Protein AF-0000000071927698 (afdb_homodimer)

Organism: Aeromonas hydrophila subsp. hydrophila (strain ATCC 7966 / DSM 30187 / BCRC 13018 / CCUG 14551 / JCM 1027 / KCTC 2358 / NCIMB 9240 / NCTC 8049) (NCBI:txid380703)

Structure (mmCIF, N/CA/C/O backbone):
data_AF-0000000071927698-model_v1
#
loop_
_entity.id
_entity.type
_entity.pdbx_description
1 polymer 'Lysozyme inhibitor LprI-like N-terminal domain-containing protein'
#
loop_
_atom_site.group_PDB
_atom_site.id
_atom_site.type_symbol
_atom_site.label_atom_id
_atom_site.label_alt_id
_atom_site.label_comp_id
_atom_site.label_asym_id
_atom_site.label_entity_id
_atom_site.label_seq_id
_atom_site.pdbx_PDB_ins_code
_atom_site.Cartn_x
_atom_site.Cartn_y
_atom_site.Cartn_z
_atom_site.occupancy
_atom_site.B_iso_or_equiv
_atom_site.auth_seq_id
_atom_site.auth_comp_id
_atom_site.auth_asym_id
_atom_site.auth_atom_id
_atom_site.pdbx_PDB_model_num
ATOM 1 N N . MET A 1 1 ? 64.812 14.055 -31.438 1 34.97 1 MET A N 1
ATOM 2 C CA . MET A 1 1 ? 63.406 14.461 -31.25 1 34.97 1 MET A CA 1
ATOM 3 C C . MET A 1 1 ? 62.5 13.25 -31.172 1 34.97 1 MET A C 1
ATOM 5 O O . MET A 1 1 ? 62.125 12.664 -32.188 1 34.97 1 MET A O 1
ATOM 9 N N . LYS A 1 2 ? 62.812 12.336 -30.203 1 43.25 2 LYS A N 1
ATOM 10 C CA . LYS A 1 2 ? 62.062 11.133 -29.938 1 43.25 2 LYS A CA 1
ATOM 11 C C . LYS A 1 2 ? 60.594 11.461 -29.672 1 43.25 2 LYS A C 1
ATOM 13 O O . LYS A 1 2 ? 60.281 12.297 -28.828 1 43.25 2 LYS A O 1
ATOM 18 N N . ARG A 1 3 ? 59.656 11.344 -30.688 1 43.22 3 ARG A N 1
ATOM 19 C CA . ARG A 1 3 ? 58.219 11.531 -30.641 1 43.22 3 ARG A CA 1
ATOM 20 C C . ARG A 1 3 ? 57.562 10.633 -29.594 1 43.22 3 ARG A C 1
ATOM 22 O O . ARG A 1 3 ? 57.75 9.414 -29.625 1 43.22 3 ARG A O 1
ATOM 29 N N . LEU A 1 4 ? 57.469 11.062 -28.344 1 49.44 4 LEU A N 1
ATOM 30 C CA . LEU A 1 4 ? 56.656 10.453 -27.297 1 49.44 4 LEU A CA 1
ATOM 31 C C . LEU A 1 4 ? 55.219 10.266 -27.75 1 49.44 4 LEU A C 1
ATOM 33 O O . LEU A 1 4 ? 54.531 11.25 -28.047 1 49.44 4 LEU A O 1
ATOM 37 N N . SER A 1 5 ? 54.875 9.195 -28.438 1 52.75 5 SER A N 1
ATOM 38 C CA . SER A 1 5 ? 53.5 8.859 -28.797 1 52.75 5 SER A CA 1
ATOM 39 C C . SER A 1 5 ? 52.625 8.656 -27.562 1 52.75 5 SER A C 1
ATOM 41 O O . SER A 1 5 ? 52.938 7.809 -26.719 1 52.75 5 SER A O 1
ATOM 43 N N . PHE A 1 6 ? 52 9.648 -27.094 1 51.03 6 PHE A N 1
ATOM 44 C CA . PHE A 1 6 ? 50.969 9.578 -26.047 1 51.03 6 PHE A CA 1
ATOM 45 C C . PHE A 1 6 ? 49.812 8.68 -26.484 1 51.03 6 PHE A C 1
ATOM 47 O O . PHE A 1 6 ? 49.094 9.016 -27.422 1 51.03 6 PHE A O 1
ATOM 54 N N . ALA A 1 7 ? 49.875 7.371 -26.25 1 51.84 7 ALA A N 1
ATOM 55 C CA . ALA A 1 7 ? 48.719 6.488 -26.422 1 51.84 7 ALA A CA 1
ATOM 56 C C . ALA A 1 7 ? 47.562 6.883 -25.484 1 51.84 7 ALA A C 1
ATOM 58 O O . ALA A 1 7 ? 47.719 6.824 -24.266 1 51.84 7 ALA A O 1
ATOM 59 N N . LEU A 1 8 ? 46.625 7.699 -26 1 51.34 8 LEU A N 1
ATOM 60 C CA . LEU A 1 8 ? 45.344 7.996 -25.312 1 51.34 8 LEU A CA 1
ATOM 61 C C . LEU A 1 8 ? 44.562 6.715 -25.031 1 51.34 8 LEU A C 1
ATOM 63 O O . LEU A 1 8 ? 44.094 6.059 -25.969 1 51.34 8 LEU A O 1
ATOM 67 N N . PHE A 1 9 ? 44.844 6.082 -23.906 1 54.47 9 PHE A N 1
ATOM 68 C CA . PHE A 1 9 ? 44.031 4.977 -23.438 1 54.47 9 PHE A CA 1
ATOM 69 C C . PHE A 1 9 ? 42.594 5.434 -23.219 1 54.47 9 PHE A C 1
ATOM 71 O O . PHE A 1 9 ? 42.312 6.23 -22.312 1 54.47 9 PHE A O 1
ATOM 78 N N . PHE A 1 10 ? 41.625 5.285 -24.219 1 52.19 10 PHE A N 1
ATOM 79 C CA . PHE A 1 10 ? 40.188 5.473 -24.125 1 52.19 10 PHE A CA 1
ATOM 80 C C . PHE A 1 10 ? 39.562 4.449 -23.172 1 52.19 10 PHE A C 1
ATOM 82 O O . PHE A 1 10 ? 39.438 3.271 -23.516 1 52.19 10 PHE A O 1
ATOM 89 N N . ILE A 1 11 ? 39.469 4.688 -21.859 1 53.66 11 ILE A N 1
ATOM 90 C CA . ILE A 1 11 ? 38.688 3.916 -20.906 1 53.66 11 ILE A CA 1
ATOM 91 C C . ILE A 1 11 ? 37.188 4 -21.266 1 53.66 11 ILE A C 1
ATOM 93 O O . ILE A 1 11 ? 36.594 5.07 -21.156 1 53.66 11 ILE A O 1
ATOM 97 N N . SER A 1 12 ? 36.625 3.111 -22.047 1 52.66 12 SER A N 1
ATOM 98 C CA . SER A 1 12 ? 35.188 2.984 -22.266 1 52.66 12 SER A CA 1
ATOM 99 C C . SER A 1 12 ? 34.438 2.635 -20.969 1 52.66 12 SER A C 1
ATOM 101 O O . SER A 1 12 ? 34.625 1.546 -20.422 1 52.66 12 SER A O 1
ATOM 103 N N . LEU A 1 13 ? 34 3.572 -20.125 1 49.97 13 LEU A N 1
ATOM 104 C CA . LEU A 1 13 ? 33.031 3.316 -19.078 1 49.97 13 LEU A CA 1
ATOM 105 C C . LEU A 1 13 ? 31.75 2.738 -19.672 1 49.97 13 LEU A C 1
ATOM 107 O O . LEU A 1 13 ? 31 3.441 -20.344 1 49.97 13 LEU A O 1
ATOM 111 N N . SER A 1 14 ? 31.641 1.445 -19.938 1 49.44 14 SER A N 1
ATOM 112 C CA . SER A 1 14 ? 30.328 0.841 -20.188 1 49.44 14 SER A CA 1
ATOM 113 C C . SER A 1 14 ? 29.312 1.26 -19.141 1 49.44 14 SER A C 1
ATOM 115 O O . SER A 1 14 ? 29.422 0.88 -17.969 1 49.44 14 SER A O 1
ATOM 117 N N . VAL A 1 15 ? 28.656 2.334 -19.312 1 45.47 15 VAL A N 1
ATOM 118 C CA . VAL A 1 15 ? 27.453 2.604 -18.531 1 45.47 15 VAL A CA 1
ATOM 119 C C . VAL A 1 15 ? 26.5 1.418 -18.625 1 45.47 15 VAL A C 1
ATOM 121 O O . VAL A 1 15 ? 26.016 1.103 -19.719 1 45.47 15 VAL A O 1
ATOM 124 N N . PHE A 1 16 ? 26.75 0.376 -17.828 1 43.5 16 PHE A N 1
ATOM 125 C CA . PHE A 1 16 ? 25.578 -0.482 -17.656 1 43.5 16 PHE A CA 1
ATOM 126 C C . PHE A 1 16 ? 24.312 0.346 -17.609 1 43.5 16 PHE A C 1
ATOM 128 O O . PHE A 1 16 ? 24.141 1.191 -16.719 1 43.5 16 PHE A O 1
ATOM 135 N N . SER A 1 17 ? 23.891 0.658 -18.719 1 40.81 17 SER A N 1
ATOM 136 C CA . SER A 1 17 ? 22.531 1.209 -18.688 1 40.81 17 SER A CA 1
ATOM 137 C C . SER A 1 17 ? 21.625 0.403 -17.766 1 40.81 17 SER A C 1
ATOM 139 O O . SER A 1 17 ? 21.438 -0.799 -17.969 1 40.81 17 SER A O 1
ATOM 141 N N . ASN A 1 18 ? 21.734 0.466 -16.5 1 45.53 18 ASN A N 1
ATOM 142 C CA . ASN A 1 18 ? 20.625 0.03 -15.664 1 45.53 18 ASN A CA 1
ATOM 143 C C . ASN A 1 18 ? 19.281 0.227 -16.359 1 45.53 18 ASN A C 1
ATOM 145 O O . ASN A 1 18 ? 18.641 1.27 -16.219 1 45.53 18 ASN A O 1
ATOM 149 N N . THR A 1 19 ? 19.141 -0.08 -17.547 1 48.53 19 THR A N 1
ATOM 150 C CA . THR A 1 19 ? 17.906 0.088 -18.297 1 48.53 19 THR A CA 1
ATOM 151 C C . THR A 1 19 ? 16.734 -0.578 -17.562 1 48.53 19 THR A C 1
ATOM 153 O O . THR A 1 19 ? 16.828 -1.751 -17.188 1 48.53 19 THR A O 1
ATOM 156 N N . ASP A 1 20 ? 16.141 0.134 -16.641 1 58.09 20 ASP A N 1
ATOM 157 C CA . ASP A 1 20 ? 14.828 -0.101 -16.062 1 58.09 20 ASP A CA 1
ATOM 158 C C . ASP A 1 20 ? 13.906 -0.805 -17.047 1 58.09 20 ASP A C 1
ATOM 160 O O . ASP A 1 20 ? 12.703 -0.526 -17.094 1 58.09 20 ASP A O 1
ATOM 164 N N . ARG A 1 21 ? 14.461 -1.657 -17.828 1 75.31 21 ARG A N 1
ATOM 165 C CA . ARG A 1 21 ? 13.594 -2.318 -18.797 1 75.31 21 ARG A CA 1
ATOM 166 C C . ARG A 1 21 ? 12.703 -3.354 -18.109 1 75.31 21 ARG A C 1
ATOM 168 O O . ARG A 1 21 ? 13.125 -4.016 -17.172 1 75.31 21 ARG A O 1
ATOM 175 N N . ASN A 1 22 ? 11.5 -3.268 -18.5 1 89.25 22 ASN A N 1
ATOM 176 C CA . ASN A 1 22 ? 10.547 -4.273 -18.047 1 89.25 22 ASN A CA 1
ATOM 177 C C . ASN A 1 22 ? 10.992 -5.684 -18.438 1 89.25 22 ASN A C 1
ATOM 179 O O . ASN A 1 22 ? 11.719 -5.859 -19.422 1 89.25 22 ASN A O 1
ATOM 183 N N . CYS A 1 23 ? 10.742 -6.613 -17.578 1 96.19 23 CYS A N 1
ATOM 184 C CA . CYS A 1 23 ? 11.008 -8.008 -17.906 1 96.19 23 CYS A CA 1
ATOM 185 C C . CYS A 1 23 ? 10.234 -8.438 -19.141 1 96.19 23 CYS A C 1
ATOM 187 O O . CYS A 1 23 ? 9.055 -8.109 -19.281 1 96.19 23 CYS A O 1
ATOM 189 N N . ASP A 1 24 ? 10.992 -9.133 -20.016 1 93.44 24 ASP A N 1
ATOM 190 C CA . ASP A 1 24 ? 10.375 -9.648 -21.234 1 93.44 24 ASP A CA 1
ATOM 191 C C . ASP A 1 24 ? 9.539 -10.891 -20.938 1 93.44 24 ASP A C 1
ATOM 193 O O . ASP A 1 24 ? 10.078 -11.984 -20.75 1 93.44 24 ASP A O 1
ATOM 197 N N . ILE A 1 25 ? 8.234 -10.75 -21.078 1 91.38 25 ILE A N 1
ATOM 198 C CA . ILE A 1 25 ? 7.336 -11.828 -20.672 1 91.38 25 ILE A CA 1
ATOM 199 C C . ILE A 1 25 ? 7.395 -12.961 -21.688 1 91.38 25 ILE A C 1
ATOM 201 O O . ILE A 1 25 ? 6.883 -14.055 -21.438 1 91.38 25 ILE A O 1
ATOM 205 N N . SER A 1 26 ? 7.969 -12.703 -22.797 1 94.38 26 SER A N 1
ATOM 206 C CA . SER A 1 26 ? 8.094 -13.734 -23.828 1 94.38 26 SER A CA 1
ATOM 207 C C . SER A 1 26 ? 9.383 -14.523 -23.656 1 94.38 26 SER A C 1
ATOM 209 O O . SER A 1 26 ? 9.602 -15.516 -24.359 1 94.38 26 SER A O 1
ATOM 211 N N . ALA A 1 27 ? 10.203 -14.258 -22.766 1 94.31 27 ALA A N 1
ATOM 212 C CA . ALA A 1 27 ? 11.469 -14.938 -22.516 1 94.31 27 ALA A CA 1
ATOM 213 C C . ALA A 1 27 ? 11.25 -16.281 -21.828 1 94.31 27 ALA A C 1
ATOM 215 O O . ALA A 1 27 ? 10.188 -16.516 -21.25 1 94.31 27 ALA A O 1
ATOM 216 N N . PRO A 1 28 ? 12.305 -17.172 -21.906 1 97 28 PRO A N 1
ATOM 217 C CA . PRO A 1 28 ? 12.211 -18.406 -21.141 1 97 28 PRO A CA 1
ATOM 218 C C . PRO A 1 28 ? 11.992 -18.172 -19.641 1 97 28 PRO A C 1
ATOM 220 O O . PRO A 1 28 ? 12.461 -17.156 -19.094 1 97 28 PRO A O 1
ATOM 223 N N . SER A 1 29 ? 11.305 -19.062 -18.969 1 97.38 29 SER A N 1
ATOM 224 C CA . SER A 1 29 ? 10.914 -18.906 -17.578 1 97.38 29 SER A CA 1
ATOM 225 C C . SER A 1 29 ? 12.125 -18.656 -16.688 1 97.38 29 SER A C 1
ATOM 227 O O . SER A 1 29 ? 12.055 -17.875 -15.734 1 97.38 29 SER A O 1
ATOM 229 N N . THR A 1 30 ? 13.18 -19.312 -16.969 1 97.12 30 THR A N 1
ATOM 230 C CA . THR A 1 30 ? 14.383 -19.125 -16.172 1 97.12 30 THR A CA 1
ATOM 231 C C . THR A 1 30 ? 14.891 -17.703 -16.281 1 97.12 30 THR A C 1
ATOM 233 O O . THR A 1 30 ? 15.312 -17.094 -15.297 1 97.12 30 THR A O 1
ATOM 236 N N . ASN A 1 31 ? 14.797 -17.125 -17.469 1 97.44 31 ASN A N 1
ATOM 237 C CA . ASN A 1 31 ? 15.195 -15.734 -17.672 1 97.44 31 ASN A CA 1
ATOM 238 C C . ASN A 1 31 ? 14.234 -14.766 -17 1 97.44 31 ASN A C 1
ATOM 240 O O . ASN A 1 31 ? 14.664 -13.773 -16.391 1 97.44 31 ASN A O 1
ATOM 244 N N . LEU A 1 32 ? 13.031 -15.094 -17.141 1 97.69 32 LEU A N 1
ATOM 245 C CA . LEU A 1 32 ? 12.008 -14.258 -16.516 1 97.69 32 LEU A CA 1
ATOM 246 C C . LEU A 1 32 ? 12.172 -14.25 -15 1 97.69 32 LEU A C 1
ATOM 248 O O . LEU A 1 32 ? 12.094 -13.188 -14.367 1 97.69 32 LEU A O 1
ATOM 252 N N . ALA A 1 33 ? 12.438 -15.391 -14.391 1 98 33 ALA A N 1
ATOM 253 C CA . ALA A 1 33 ? 12.664 -15.492 -12.953 1 98 33 ALA A CA 1
ATOM 254 C C . ALA A 1 33 ? 13.867 -14.656 -12.523 1 98 33 ALA A C 1
ATOM 256 O O . ALA A 1 33 ? 13.805 -13.922 -11.539 1 98 33 ALA A O 1
ATOM 257 N N . ALA A 1 34 ? 14.914 -14.773 -13.273 1 97.94 34 ALA A N 1
ATOM 258 C CA . ALA A 1 34 ? 16.109 -14.008 -12.961 1 97.94 34 ALA A CA 1
ATOM 259 C C . ALA A 1 34 ? 15.852 -12.508 -13.055 1 97.94 34 ALA A C 1
ATOM 261 O O . ALA A 1 34 ? 16.359 -11.734 -12.242 1 97.94 34 ALA A O 1
ATOM 262 N N . CYS A 1 35 ? 15.133 -12.156 -14.023 1 98.44 35 CYS A N 1
ATOM 263 C CA . CYS A 1 35 ? 14.781 -10.75 -14.211 1 98.44 35 CYS A CA 1
ATOM 264 C C . CYS A 1 35 ? 14.008 -10.219 -13.008 1 98.44 35 CYS A C 1
ATOM 266 O O . CYS A 1 35 ? 14.383 -9.203 -12.422 1 98.44 35 CYS A O 1
ATOM 268 N N . TYR A 1 36 ? 12.969 -10.906 -12.594 1 98.12 36 TYR A N 1
ATOM 269 C CA . TYR A 1 36 ? 12.148 -10.422 -11.5 1 98.12 36 TYR A CA 1
ATOM 270 C C . TYR A 1 36 ? 12.906 -10.492 -10.172 1 98.12 36 TYR A C 1
ATOM 272 O O . TYR A 1 36 ? 12.695 -9.656 -9.289 1 98.12 36 TYR A O 1
ATOM 280 N N . GLU A 1 37 ? 13.758 -11.469 -10.023 1 98.12 37 GLU A N 1
ATOM 281 C CA . GLU A 1 37 ? 14.641 -11.477 -8.859 1 98.12 37 GLU A CA 1
ATOM 282 C C . GLU A 1 37 ? 15.492 -10.211 -8.805 1 98.12 37 GLU A C 1
ATOM 284 O O . GLU A 1 37 ? 15.578 -9.562 -7.762 1 98.12 37 GLU A O 1
ATOM 289 N N . SER A 1 38 ? 16.062 -9.875 -9.922 1 98.25 38 SER A N 1
ATOM 290 C CA . SER A 1 38 ? 16.906 -8.688 -10 1 98.25 38 SER A CA 1
ATOM 291 C C . SER A 1 38 ? 16.094 -7.418 -9.75 1 98.25 38 SER A C 1
ATOM 293 O O . SER A 1 38 ? 16.516 -6.547 -8.992 1 98.25 38 SER A O 1
ATOM 295 N N . LYS A 1 39 ? 14.953 -7.34 -10.359 1 98.5 39 LYS A N 1
ATOM 296 C CA . LYS A 1 39 ? 14.109 -6.156 -10.219 1 98.5 39 LYS A CA 1
ATOM 297 C C . LYS A 1 39 ? 13.609 -6.012 -8.781 1 98.5 39 LYS A C 1
ATOM 299 O O . LYS A 1 39 ? 13.484 -4.895 -8.273 1 98.5 39 LYS A O 1
ATOM 304 N N . SER A 1 40 ? 13.305 -7.125 -8.18 1 98.38 40 SER A N 1
ATOM 305 C CA . SER A 1 40 ? 12.883 -7.074 -6.781 1 98.38 40 SER A CA 1
ATOM 306 C C . SER A 1 40 ? 14.008 -6.559 -5.887 1 98.38 40 SER A C 1
ATOM 308 O O . SER A 1 40 ? 13.773 -5.73 -5.004 1 98.38 40 SER A O 1
ATOM 310 N N . LYS A 1 41 ? 15.195 -6.992 -6.129 1 98.56 41 LYS A N 1
ATOM 311 C CA . LYS A 1 41 ? 16.344 -6.523 -5.375 1 98.56 41 LYS A CA 1
ATOM 312 C C . LYS A 1 41 ? 16.594 -5.035 -5.617 1 98.56 41 LYS A C 1
ATOM 314 O O . LYS A 1 41 ? 16.938 -4.297 -4.688 1 98.56 41 LYS A O 1
ATOM 319 N N . GLN A 1 42 ? 16.484 -4.621 -6.828 1 98.5 42 GLN A N 1
ATOM 320 C CA . GLN A 1 42 ? 16.625 -3.209 -7.16 1 98.5 42 GLN A CA 1
ATOM 321 C C . GLN A 1 42 ? 15.578 -2.363 -6.445 1 98.5 42 GLN A C 1
ATOM 323 O O . GLN A 1 42 ? 15.891 -1.279 -5.941 1 98.5 42 GLN A O 1
ATOM 328 N N . ALA A 1 43 ? 14.367 -2.838 -6.438 1 98.62 43 ALA A N 1
ATOM 329 C CA . ALA A 1 43 ? 13.305 -2.129 -5.734 1 98.62 43 ALA A CA 1
ATOM 330 C C . ALA A 1 43 ? 13.609 -2.004 -4.246 1 98.62 43 ALA A C 1
ATOM 332 O O . ALA A 1 43 ? 13.383 -0.951 -3.645 1 98.62 43 ALA A O 1
ATOM 333 N N . ASP A 1 44 ? 14.133 -3.047 -3.668 1 98.69 44 ASP A N 1
ATOM 334 C CA . ASP A 1 44 ? 14.516 -3.01 -2.258 1 98.69 44 ASP A CA 1
ATOM 335 C C . ASP A 1 44 ? 15.602 -1.969 -2.012 1 98.69 44 ASP A C 1
ATOM 337 O O . ASP A 1 44 ? 15.57 -1.25 -1.012 1 98.69 44 ASP A O 1
ATOM 341 N N . ALA A 1 45 ? 16.547 -1.942 -2.906 1 98.81 45 ALA A N 1
ATOM 342 C CA . ALA A 1 45 ? 17.625 -0.952 -2.785 1 98.81 45 ALA A CA 1
ATOM 343 C C . ALA A 1 45 ? 17.062 0.466 -2.869 1 98.81 45 ALA A C 1
ATOM 345 O O . ALA A 1 45 ? 17.453 1.342 -2.096 1 98.81 45 ALA A O 1
ATOM 346 N N . GLU A 1 46 ? 16.188 0.662 -3.836 1 98.81 46 GLU A N 1
ATOM 347 C CA . GLU A 1 46 ? 15.562 1.97 -3.986 1 98.81 46 GLU A CA 1
ATOM 348 C C . GLU A 1 46 ? 14.742 2.334 -2.75 1 98.81 46 GLU A C 1
ATOM 350 O O . GLU A 1 46 ? 14.742 3.49 -2.32 1 98.81 46 GLU A O 1
ATOM 355 N N . LEU A 1 47 ? 14.039 1.434 -2.188 1 98.94 47 LEU A N 1
ATOM 356 C CA . LEU A 1 47 ? 13.266 1.645 -0.968 1 98.94 47 LEU A CA 1
ATOM 357 C C . LEU A 1 47 ? 14.164 2.135 0.165 1 98.94 47 LEU A C 1
ATOM 359 O O . LEU A 1 47 ? 13.844 3.117 0.836 1 98.94 47 LEU A O 1
ATOM 363 N N . ASN A 1 48 ? 15.25 1.441 0.352 1 98.75 48 ASN A N 1
ATOM 364 C CA . ASN A 1 48 ? 16.188 1.81 1.414 1 98.75 48 ASN A CA 1
ATOM 365 C C . ASN A 1 48 ? 16.766 3.205 1.194 1 98.75 48 ASN A C 1
ATOM 367 O O . ASN A 1 48 ? 16.859 3.994 2.135 1 98.75 48 ASN A O 1
ATOM 371 N N . LYS A 1 49 ? 17.109 3.455 -0.029 1 98.88 49 LYS A N 1
ATOM 372 C CA . LYS A 1 49 ? 17.625 4.777 -0.365 1 98.88 49 LYS A CA 1
ATOM 373 C C . LYS A 1 49 ? 16.594 5.859 -0.084 1 98.88 49 LYS A C 1
ATOM 375 O O . LYS A 1 49 ? 16.906 6.887 0.523 1 98.88 49 LYS A O 1
ATOM 380 N N . THR A 1 50 ? 15.406 5.648 -0.556 1 98.94 50 THR A N 1
ATOM 381 C CA . THR A 1 50 ? 14.344 6.633 -0.398 1 98.94 50 THR A CA 1
ATOM 382 C C . THR A 1 50 ? 13.992 6.82 1.076 1 98.94 50 THR A C 1
ATOM 384 O O . THR A 1 50 ? 13.703 7.934 1.516 1 98.94 50 THR A O 1
ATOM 387 N N . TYR A 1 51 ? 13.953 5.742 1.817 1 98.81 51 TYR A N 1
ATOM 388 C CA . TYR A 1 51 ? 13.703 5.797 3.254 1 98.81 51 TYR A CA 1
ATOM 389 C C . TYR A 1 51 ? 14.734 6.676 3.953 1 98.81 51 TYR A C 1
ATOM 391 O O . TYR A 1 51 ? 14.383 7.52 4.781 1 98.81 51 TYR A O 1
ATOM 399 N N . ASN A 1 52 ? 15.977 6.5 3.629 1 98.75 52 ASN A N 1
ATOM 400 C CA . ASN A 1 52 ? 17.047 7.332 4.184 1 98.75 52 ASN A CA 1
ATOM 401 C C . ASN A 1 52 ? 16.891 8.789 3.762 1 98.75 52 ASN A C 1
ATOM 403 O O . ASN A 1 52 ? 17.141 9.703 4.555 1 98.75 52 ASN A O 1
ATOM 407 N N . ASN A 1 53 ? 16.578 8.977 2.492 1 98.81 53 ASN A N 1
ATOM 408 C CA . ASN A 1 53 ? 16.312 10.336 2.023 1 98.81 53 ASN A CA 1
ATOM 409 C C . ASN A 1 53 ? 15.188 10.992 2.812 1 98.81 53 ASN A C 1
ATOM 411 O O . ASN A 1 53 ? 15.258 12.188 3.125 1 98.81 53 ASN A O 1
ATOM 415 N N . LEU A 1 54 ? 14.148 10.266 3.111 1 98.81 54 LEU A N 1
ATOM 416 C CA . LEU A 1 54 ? 13.047 10.781 3.916 1 98.81 54 LEU A CA 1
ATOM 417 C C . LEU A 1 54 ? 13.531 11.188 5.305 1 98.81 54 LEU A C 1
ATOM 419 O O . LEU A 1 54 ? 13.188 12.266 5.797 1 98.81 54 LEU A O 1
ATOM 423 N N . LYS A 1 55 ? 14.289 10.32 5.91 1 98.62 55 LYS A N 1
ATOM 424 C CA . LYS A 1 55 ? 14.844 10.633 7.223 1 98.62 55 LYS A CA 1
ATOM 425 C C . LYS A 1 55 ? 15.664 11.914 7.184 1 98.62 55 LYS A C 1
ATOM 427 O O . LYS A 1 55 ? 15.5 12.789 8.039 1 98.62 55 LYS A O 1
ATOM 432 N N . SER A 1 56 ? 16.547 12.023 6.168 1 98.5 56 SER A N 1
ATOM 433 C CA . SER A 1 56 ? 17.375 13.211 6.016 1 98.5 56 SER A CA 1
ATOM 434 C C . SER A 1 56 ? 16.531 14.461 5.797 1 98.5 56 SER A C 1
ATOM 436 O O . SER A 1 56 ? 16.797 15.508 6.383 1 98.5 56 SER A O 1
ATOM 438 N N . THR A 1 57 ? 15.562 14.328 4.918 1 98.44 57 THR A N 1
ATOM 439 C CA . THR A 1 57 ? 14.648 15.43 4.652 1 98.44 57 THR A CA 1
ATOM 440 C C . THR A 1 57 ? 13.945 15.875 5.934 1 98.44 57 THR A C 1
ATOM 442 O O . THR A 1 57 ? 13.828 17.062 6.203 1 98.44 57 THR A O 1
ATOM 445 N N . LEU A 1 58 ? 13.469 14.93 6.734 1 98.31 58 LEU A N 1
ATOM 446 C CA . LEU A 1 58 ? 12.789 15.211 7.996 1 98.31 58 LEU A CA 1
ATOM 447 C C . LEU A 1 58 ? 13.711 15.953 8.953 1 98.31 58 LEU A C 1
ATOM 449 O O . LEU A 1 58 ? 13.336 16.984 9.523 1 98.31 58 LEU A O 1
ATOM 453 N N . LEU A 1 59 ? 14.922 15.484 9.102 1 97.5 59 LEU A N 1
ATOM 454 C CA . LEU A 1 59 ? 15.875 16.062 10.047 1 97.5 59 LEU A CA 1
ATOM 455 C C . LEU A 1 59 ? 16.266 17.469 9.633 1 97.5 59 LEU A C 1
ATOM 457 O O . LEU A 1 59 ? 16.516 18.328 10.492 1 97.5 59 LEU A O 1
ATOM 461 N N . SER A 1 60 ? 16.25 17.734 8.344 1 96.69 60 SER A N 1
ATOM 462 C CA . SER A 1 60 ? 16.656 19.047 7.832 1 96.69 60 SER A CA 1
ATOM 463 C C . SER A 1 60 ? 15.484 20.016 7.809 1 96.69 60 SER A C 1
ATOM 465 O O . SER A 1 60 ? 15.656 21.203 7.512 1 96.69 60 SER A O 1
ATOM 467 N N . SER A 1 61 ? 14.297 19.5 8.039 1 95.62 61 SER A N 1
ATOM 468 C CA . SER A 1 61 ? 13.117 20.359 8.008 1 95.62 61 SER A CA 1
ATOM 469 C C . SER A 1 61 ? 13.125 21.359 9.164 1 95.62 61 SER A C 1
ATOM 471 O O . SER A 1 61 ? 13.859 21.172 10.141 1 95.62 61 SER A O 1
ATOM 473 N N . GLY A 1 62 ? 12.336 22.406 9.109 1 93.69 62 GLY A N 1
ATOM 474 C CA . GLY A 1 62 ? 12.328 23.469 10.094 1 93.69 62 GLY A CA 1
ATOM 475 C C . GLY A 1 62 ? 11.398 23.203 11.258 1 93.69 62 GLY A C 1
ATOM 476 O O . GLY A 1 62 ? 11.18 24.078 12.102 1 93.69 62 GLY A O 1
ATOM 477 N N . TYR A 1 63 ? 10.867 22.016 11.375 1 94.31 63 TYR A N 1
ATOM 478 C CA . TYR A 1 63 ? 9.922 21.719 12.438 1 94.31 63 TYR A CA 1
ATOM 479 C C . TYR A 1 63 ? 10.648 21.375 13.734 1 94.31 63 TYR A C 1
ATOM 481 O O . TYR A 1 63 ? 11.852 21.109 13.727 1 94.31 63 TYR A O 1
ATOM 489 N N . ASP A 1 64 ? 9.914 21.406 14.852 1 95.88 64 ASP A N 1
ATOM 490 C CA . ASP A 1 64 ? 10.508 21.172 16.156 1 95.88 64 ASP A CA 1
ATOM 491 C C . ASP A 1 64 ? 10.828 19.703 16.375 1 95.88 64 ASP A C 1
ATOM 493 O O . ASP A 1 64 ? 10.242 18.828 15.719 1 95.88 64 ASP A O 1
ATOM 497 N N . LYS A 1 65 ? 11.688 19.391 17.219 1 97.56 65 LYS A N 1
ATOM 498 C CA . LYS A 1 65 ? 12.211 18.047 17.484 1 97.56 65 LYS A CA 1
ATOM 499 C C . LYS A 1 65 ? 11.094 17.094 17.891 1 97.56 65 LYS A C 1
ATOM 501 O O . LYS A 1 65 ? 11.07 15.945 17.453 1 97.56 65 LYS A O 1
ATOM 506 N N . GLN A 1 66 ? 10.18 17.562 18.641 1 97.75 66 GLN A N 1
ATOM 507 C CA . GLN A 1 66 ? 9.102 16.719 1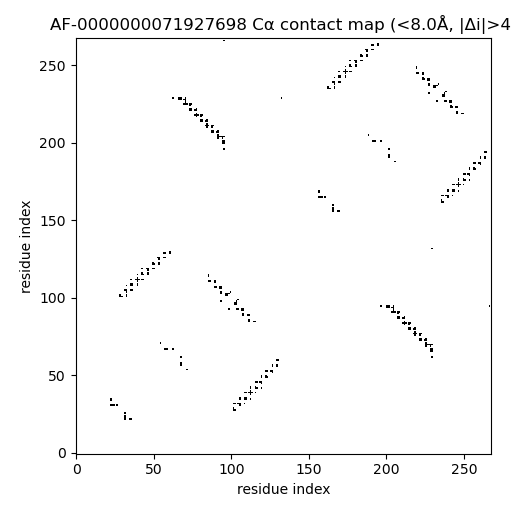9.141 1 97.75 66 GLN A CA 1
ATOM 508 C C . GLN A 1 66 ? 8.219 16.219 18 1 97.75 66 GLN A C 1
ATOM 510 O O . GLN A 1 66 ? 7.891 15.039 17.922 1 97.75 66 GLN A O 1
ATOM 515 N N . SER A 1 67 ? 7.812 17.172 17.109 1 97.62 67 SER A N 1
ATOM 516 C CA . SER A 1 67 ? 7 16.812 15.953 1 97.62 67 SER A CA 1
ATOM 517 C C . SER A 1 67 ? 7.734 15.836 15.047 1 97.62 67 SER A C 1
ATOM 519 O O . SER A 1 67 ? 7.152 14.852 14.578 1 97.62 67 SER A O 1
ATOM 521 N N . LYS A 1 68 ? 9 16.109 14.805 1 98.31 68 LYS A N 1
ATOM 522 C CA . LYS A 1 68 ? 9.805 15.227 13.961 1 98.31 68 LYS A CA 1
ATOM 523 C C . LYS A 1 68 ? 9.906 13.828 14.555 1 98.31 68 LYS A C 1
ATOM 525 O O . LYS A 1 68 ? 9.758 12.836 13.844 1 98.31 68 LYS A O 1
ATOM 530 N N . GLU A 1 69 ? 10.172 13.734 15.859 1 98.44 69 GLU A N 1
ATOM 531 C CA . GLU A 1 69 ? 10.305 12.445 16.531 1 98.44 69 GLU A CA 1
ATOM 532 C C . GLU A 1 69 ? 8.984 11.672 16.516 1 98.44 69 GLU A C 1
ATOM 534 O O . GLU A 1 69 ? 8.977 10.461 16.328 1 98.44 69 GLU A O 1
ATOM 539 N N . LYS A 1 70 ? 7.906 12.391 16.703 1 98.12 70 LYS A N 1
ATOM 540 C CA . LYS A 1 70 ? 6.59 11.766 16.656 1 98.12 70 LYS A CA 1
ATOM 541 C C . LYS A 1 70 ? 6.293 11.195 15.273 1 98.12 70 LYS A C 1
ATOM 543 O O . LYS A 1 70 ? 5.875 10.047 15.148 1 98.12 70 LYS A O 1
ATOM 548 N N . TYR A 1 71 ? 6.484 12.016 14.289 1 98.62 71 TYR A N 1
ATOM 549 C CA . TYR A 1 71 ? 6.289 11.562 12.922 1 98.62 71 TYR A CA 1
ATOM 550 C C . TYR A 1 71 ? 7.16 10.344 12.617 1 98.62 71 TYR A C 1
ATOM 552 O O . TYR A 1 71 ? 6.668 9.328 12.125 1 98.62 71 TYR A O 1
ATOM 560 N N . TRP A 1 72 ? 8.422 10.453 12.977 1 98.69 72 TRP A N 1
ATOM 561 C CA . TRP A 1 72 ? 9.383 9.414 12.609 1 98.69 72 TRP A CA 1
ATOM 562 C C . TRP A 1 72 ? 9.07 8.109 13.328 1 98.69 72 TRP A C 1
ATOM 564 O O . TRP A 1 72 ? 9.133 7.031 12.734 1 98.69 72 TRP A O 1
ATOM 574 N N . SER A 1 73 ? 8.766 8.141 14.578 1 98.69 73 SER A N 1
ATOM 575 C CA . SER A 1 73 ? 8.461 6.934 15.344 1 98.69 73 SER A CA 1
ATOM 576 C C . SER A 1 73 ? 7.281 6.184 14.734 1 98.69 73 SER A C 1
ATOM 578 O O . SER A 1 73 ? 7.301 4.953 14.648 1 98.69 73 SER A O 1
ATOM 580 N N . GLN A 1 74 ? 6.297 6.934 14.312 1 98.56 74 GLN A N 1
ATOM 581 C CA . GLN A 1 74 ? 5.125 6.316 13.695 1 98.56 74 GLN A CA 1
ATOM 582 C C . GLN A 1 74 ? 5.465 5.758 12.32 1 98.56 74 GLN A C 1
ATOM 584 O O . GLN A 1 74 ? 4.953 4.707 11.922 1 98.56 74 GLN A O 1
ATOM 589 N N . LEU A 1 75 ? 6.305 6.477 11.578 1 98.62 75 LEU A N 1
ATOM 590 C CA . LEU A 1 75 ? 6.695 5.988 10.258 1 98.62 75 LEU A CA 1
ATOM 591 C C . LEU A 1 75 ? 7.523 4.715 10.367 1 98.62 75 LEU A C 1
ATOM 593 O O . LEU A 1 75 ? 7.402 3.814 9.539 1 98.62 75 LEU A O 1
ATOM 597 N N . VAL A 1 76 ? 8.398 4.645 11.383 1 98.75 76 VAL A N 1
ATOM 598 C CA . VAL A 1 76 ? 9.172 3.428 11.625 1 98.75 76 VAL A CA 1
ATOM 599 C C . VAL A 1 76 ? 8.227 2.262 11.898 1 98.75 76 VAL A C 1
ATOM 601 O O . VAL A 1 76 ? 8.406 1.17 11.352 1 98.75 76 VAL A O 1
ATOM 604 N N . GLN A 1 77 ? 7.207 2.43 12.703 1 98.62 77 GLN A N 1
ATOM 605 C CA . GLN A 1 77 ? 6.215 1.396 12.977 1 98.62 77 GLN A CA 1
ATOM 606 C C . GLN A 1 77 ? 5.477 0.992 11.711 1 98.62 77 GLN A C 1
ATOM 608 O O . GLN A 1 77 ? 5.289 -0.198 11.445 1 98.62 77 GLN A O 1
ATOM 613 N N . SER A 1 78 ? 5.078 2.027 10.945 1 98.69 78 SER A N 1
ATOM 614 C CA . SER A 1 78 ? 4.398 1.752 9.68 1 98.69 78 SER A CA 1
ATOM 615 C C . SER A 1 78 ? 5.27 0.908 8.758 1 98.69 78 SER A C 1
ATOM 617 O O . SER A 1 78 ? 4.777 -0.013 8.102 1 98.69 78 SER A O 1
ATOM 619 N N . GLN A 1 79 ? 6.559 1.202 8.734 1 98.69 79 GLN A N 1
ATOM 620 C CA . GLN A 1 79 ? 7.48 0.469 7.875 1 98.69 79 GLN A CA 1
ATOM 621 C C . GLN A 1 79 ? 7.605 -0.986 8.32 1 98.69 79 GLN A C 1
ATOM 623 O O . GLN A 1 79 ? 7.668 -1.892 7.48 1 98.69 79 GLN A O 1
ATOM 628 N N . ARG A 1 80 ? 7.648 -1.194 9.586 1 98.69 80 ARG A N 1
ATOM 629 C CA . ARG A 1 80 ? 7.734 -2.549 10.125 1 98.69 80 ARG A CA 1
ATOM 630 C C . ARG A 1 80 ? 6.488 -3.355 9.773 1 98.69 80 ARG A C 1
ATOM 632 O O . ARG A 1 80 ? 6.586 -4.523 9.391 1 98.69 80 ARG A O 1
ATOM 639 N N . TYR A 1 81 ? 5.344 -2.76 9.93 1 98.81 81 TYR A N 1
ATOM 640 C CA . TYR A 1 81 ? 4.109 -3.422 9.523 1 98.81 81 TYR A CA 1
ATOM 641 C C . TYR A 1 81 ? 4.086 -3.668 8.023 1 98.81 81 TYR A C 1
ATOM 643 O O . TYR A 1 81 ? 3.58 -4.695 7.562 1 98.81 81 TYR A O 1
ATOM 651 N N . TRP A 1 82 ? 4.641 -2.709 7.254 1 98.88 82 TRP A N 1
ATOM 652 C CA . TRP A 1 82 ? 4.645 -2.82 5.801 1 98.88 82 TRP A CA 1
ATOM 653 C C . TRP A 1 82 ? 5.445 -4.035 5.352 1 98.88 82 TRP A C 1
ATOM 655 O O . TRP A 1 82 ? 5.039 -4.754 4.434 1 98.88 82 TRP A O 1
ATOM 665 N N . ILE A 1 83 ? 6.562 -4.258 5.988 1 98.81 83 ILE A N 1
ATOM 666 C CA . ILE A 1 83 ? 7.406 -5.387 5.617 1 98.81 83 ILE A CA 1
ATOM 667 C C . ILE A 1 83 ? 6.637 -6.691 5.809 1 98.81 83 ILE A C 1
ATOM 669 O O . ILE A 1 83 ? 6.629 -7.551 4.922 1 98.81 83 ILE A O 1
ATOM 673 N N . LYS A 1 84 ? 5.992 -6.832 6.949 1 98.75 84 LYS A N 1
ATOM 674 C CA . LYS A 1 84 ? 5.207 -8.031 7.238 1 98.75 84 LYS A CA 1
ATOM 675 C C . LYS A 1 84 ? 4.023 -8.156 6.281 1 98.75 84 LYS A C 1
ATOM 677 O O . LYS A 1 84 ? 3.705 -9.258 5.824 1 98.75 84 LYS A O 1
ATOM 682 N N . LEU A 1 85 ? 3.389 -7.047 5.992 1 98.88 85 LEU A N 1
ATOM 683 C CA . LEU A 1 85 ? 2.271 -6.996 5.055 1 98.88 85 LEU A CA 1
ATOM 684 C C . LEU A 1 85 ? 2.701 -7.461 3.67 1 98.88 85 LEU A C 1
ATOM 686 O O . LEU A 1 85 ? 2.064 -8.336 3.078 1 98.88 85 LEU A O 1
ATOM 690 N N . ARG A 1 86 ? 3.727 -6.832 3.156 1 98.75 86 ARG A N 1
ATOM 691 C CA . ARG A 1 86 ? 4.242 -7.145 1.827 1 98.75 86 ARG A CA 1
ATOM 692 C C . ARG A 1 86 ? 4.516 -8.641 1.685 1 98.75 86 ARG A C 1
ATOM 694 O O . ARG A 1 86 ? 4.062 -9.273 0.727 1 98.75 86 ARG A O 1
ATOM 701 N N . ASP A 1 87 ? 5.266 -9.18 2.703 1 98.62 87 ASP A N 1
ATOM 702 C CA . ASP A 1 87 ? 5.633 -10.586 2.623 1 98.62 87 ASP A CA 1
ATOM 703 C C . ASP A 1 87 ? 4.395 -11.484 2.682 1 98.62 87 ASP A C 1
ATOM 705 O O . ASP A 1 87 ? 4.25 -12.406 1.879 1 98.62 87 ASP A O 1
ATOM 709 N N . ALA A 1 88 ? 3.492 -11.203 3.582 1 98.69 88 ALA A N 1
ATOM 710 C CA . ALA A 1 88 ? 2.293 -12.023 3.732 1 98.69 88 ALA A CA 1
ATOM 711 C C . ALA A 1 88 ? 1.473 -12.031 2.445 1 98.69 88 ALA A C 1
ATOM 713 O O . ALA A 1 88 ? 1.053 -13.094 1.978 1 98.69 88 ALA A O 1
ATOM 714 N N . GLN A 1 89 ? 1.233 -10.891 1.774 1 98.31 89 GLN A N 1
ATOM 715 C CA . GLN A 1 89 ? 0.334 -10.836 0.627 1 98.31 89 GLN A CA 1
ATOM 716 C C . GLN A 1 89 ? 1.011 -11.375 -0.629 1 98.31 89 GLN A C 1
ATOM 718 O O . GLN A 1 89 ? 0.359 -11.992 -1.475 1 98.31 89 GLN A O 1
ATOM 723 N N . CYS A 1 90 ? 2.34 -11.148 -0.779 1 98.69 90 CYS A N 1
ATOM 724 C CA . CYS A 1 90 ? 3 -11.656 -1.978 1 98.69 90 CYS A CA 1
ATOM 725 C C . CYS A 1 90 ? 3.23 -13.156 -1.879 1 98.69 90 CYS A C 1
ATOM 727 O O . CYS A 1 90 ? 3.082 -13.883 -2.867 1 98.69 90 CYS A O 1
ATOM 729 N N . TYR A 1 91 ? 3.57 -13.68 -0.692 1 98.31 91 TYR A N 1
ATOM 730 C CA . TYR A 1 91 ? 3.766 -15.125 -0.557 1 98.31 91 TYR A CA 1
ATOM 731 C C . TYR A 1 91 ? 2.434 -15.859 -0.623 1 98.31 91 TYR A C 1
ATOM 733 O O . TYR A 1 91 ? 2.383 -17.031 -1.016 1 98.31 91 TYR A O 1
ATOM 741 N N . ALA A 1 92 ? 1.34 -15.195 -0.293 1 98.38 92 ALA A N 1
ATOM 742 C CA . ALA A 1 92 ? 0.007 -15.773 -0.445 1 98.38 92 ALA A CA 1
ATOM 743 C C . ALA A 1 92 ? -0.22 -16.266 -1.872 1 98.38 92 ALA A C 1
ATOM 745 O O . ALA A 1 92 ? -0.786 -17.328 -2.084 1 98.38 92 ALA A O 1
ATOM 746 N N . ARG A 1 93 ? 0.231 -15.5 -2.863 1 97.81 93 ARG A N 1
ATOM 747 C CA . ARG A 1 93 ? 0.007 -15.836 -4.266 1 97.81 93 ARG A CA 1
ATOM 748 C C . ARG A 1 93 ? 0.687 -17.156 -4.625 1 97.81 93 ARG A C 1
ATOM 750 O O . ARG A 1 93 ? 0.244 -17.859 -5.535 1 97.81 93 ARG A O 1
ATOM 757 N N . GLY A 1 94 ? 1.727 -17.5 -3.889 1 97.75 94 GLY A N 1
ATOM 758 C CA . GLY A 1 94 ? 2.434 -18.75 -4.129 1 97.75 94 GLY A CA 1
ATOM 759 C C . GLY A 1 94 ? 1.576 -19.969 -3.887 1 97.75 94 GLY A C 1
ATOM 760 O O . GLY A 1 94 ? 1.895 -21.062 -4.367 1 97.75 94 GLY A O 1
ATOM 761 N N . ALA A 1 95 ? 0.476 -19.828 -3.176 1 97.5 95 ALA A N 1
ATOM 762 C CA . ALA A 1 95 ? -0.383 -20.938 -2.768 1 97.5 95 ALA A CA 1
ATOM 763 C C . ALA A 1 95 ? -1.012 -21.609 -3.979 1 97.5 95 ALA A C 1
ATOM 765 O O . ALA A 1 95 ? -1.488 -22.75 -3.881 1 97.5 95 ALA A O 1
ATOM 766 N N . PHE A 1 96 ? -0.996 -20.969 -5.199 1 97.19 96 PHE A N 1
ATOM 767 C CA . PHE A 1 96 ? -1.711 -21.484 -6.359 1 97.19 96 PHE A CA 1
ATOM 768 C C . PHE A 1 96 ? -0.743 -22.109 -7.363 1 97.19 96 PHE A C 1
ATOM 770 O O . PHE A 1 96 ? -1.134 -22.453 -8.477 1 97.19 96 PHE A O 1
ATOM 777 N N . PHE A 1 97 ? 0.488 -22.203 -6.953 1 96.81 97 PHE A N 1
ATOM 778 C CA . PHE A 1 97 ? 1.533 -22.766 -7.793 1 96.81 97 PHE A CA 1
ATOM 779 C C . PHE A 1 97 ? 2.178 -23.969 -7.105 1 96.81 97 PHE A C 1
ATOM 781 O O . PHE A 1 97 ? 2.09 -24.125 -5.887 1 96.81 97 PHE A O 1
ATOM 788 N N . GLU A 1 98 ? 2.861 -24.844 -7.918 1 96.12 98 GLU A N 1
ATOM 789 C CA . GLU A 1 98 ? 3.67 -25.906 -7.348 1 96.12 98 GLU A CA 1
ATOM 790 C C . GLU A 1 98 ? 4.824 -25.344 -6.52 1 96.12 98 GLU A C 1
ATOM 792 O O . GLU A 1 98 ? 5.508 -24.422 -6.949 1 96.12 98 GLU A O 1
ATOM 797 N N . ASP A 1 99 ? 4.988 -25.906 -5.316 1 96.44 99 ASP A N 1
ATOM 798 C CA . ASP A 1 99 ? 6.023 -25.422 -4.406 1 96.44 99 ASP A CA 1
ATOM 799 C C . ASP A 1 99 ? 7.398 -25.453 -5.074 1 96.44 99 ASP A C 1
ATOM 801 O O . ASP A 1 99 ? 7.754 -26.438 -5.723 1 96.44 99 ASP A O 1
ATOM 805 N N . SER A 1 100 ? 8.141 -24.406 -4.98 1 96.62 100 SER A N 1
ATOM 806 C CA . SER A 1 100 ? 9.523 -24.281 -5.422 1 96.62 100 SER A CA 1
ATOM 807 C C . SER A 1 100 ? 9.617 -24.281 -6.945 1 96.62 100 SER A C 1
ATOM 809 O O . SER A 1 100 ? 10.703 -24.438 -7.504 1 96.62 100 SER A O 1
ATOM 811 N N . SER A 1 101 ? 8.484 -24.188 -7.668 1 97.75 101 SER A N 1
ATOM 812 C CA . SER A 1 101 ? 8.508 -24.094 -9.125 1 97.75 101 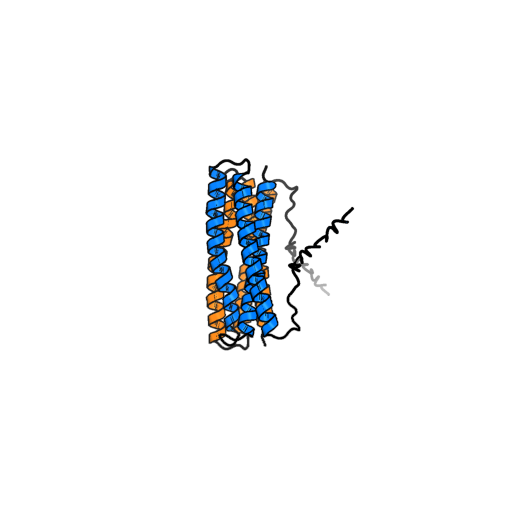SER A CA 1
ATOM 813 C C . SER A 1 101 ? 9 -22.719 -9.578 1 97.75 101 SER A C 1
ATOM 815 O O . SER A 1 101 ? 8.93 -21.75 -8.82 1 97.75 101 SER A O 1
ATOM 817 N N . ILE A 1 102 ? 9.461 -22.688 -10.734 1 98.25 102 ILE A N 1
ATOM 818 C CA . ILE A 1 102 ? 9.922 -21.422 -11.305 1 98.25 102 ILE A CA 1
ATOM 819 C C . ILE A 1 102 ? 8.742 -20.469 -11.445 1 98.25 102 ILE A C 1
ATOM 821 O O . ILE A 1 102 ? 8.891 -19.266 -11.25 1 98.25 102 ILE A O 1
ATOM 825 N N . ALA A 1 103 ? 7.598 -20.969 -11.75 1 97 103 ALA A N 1
ATOM 826 C CA . ALA A 1 103 ? 6.395 -20.156 -11.875 1 97 103 ALA A CA 1
ATOM 827 C C . ALA A 1 103 ? 6.035 -19.5 -10.547 1 97 103 ALA A C 1
ATOM 829 O O . ALA A 1 103 ? 5.645 -18.328 -10.508 1 97 103 ALA A O 1
ATOM 830 N N . GLN A 1 104 ? 6.176 -20.266 -9.461 1 97.94 104 GLN A N 1
ATOM 831 C CA . GLN A 1 104 ? 5.93 -19.703 -8.141 1 97.94 104 GLN A CA 1
ATOM 832 C C . GLN A 1 104 ? 6.898 -18.562 -7.832 1 97.94 104 GLN A C 1
ATOM 834 O O . GLN A 1 104 ? 6.488 -17.5 -7.355 1 97.94 104 GLN A O 1
ATOM 839 N N . LEU A 1 105 ? 8.148 -18.812 -8.133 1 98.19 105 LEU A N 1
ATOM 840 C CA . LEU A 1 105 ? 9.188 -17.828 -7.887 1 98.19 105 LEU A CA 1
ATOM 841 C C . LEU A 1 105 ? 8.906 -16.547 -8.672 1 98.19 105 LEU A C 1
ATOM 843 O O . LEU A 1 105 ? 9 -15.438 -8.125 1 98.19 105 LEU A O 1
ATOM 847 N N . ILE A 1 106 ? 8.57 -16.672 -9.914 1 98.06 106 ILE A N 1
ATOM 848 C CA . ILE A 1 106 ? 8.289 -15.531 -10.781 1 98.06 106 ILE A CA 1
ATOM 849 C C . ILE A 1 106 ? 7.133 -14.711 -10.203 1 98.06 106 ILE A C 1
ATOM 851 O O . ILE A 1 106 ? 7.23 -13.492 -10.078 1 98.06 106 ILE A O 1
ATOM 855 N N . GLU A 1 107 ? 6.082 -15.398 -9.812 1 97.62 107 GLU A N 1
ATOM 856 C CA . GLU A 1 107 ? 4.906 -14.711 -9.289 1 97.62 107 GLU A CA 1
ATOM 857 C C . GLU A 1 107 ? 5.238 -13.945 -8.016 1 97.62 107 GLU A C 1
ATOM 859 O O . GLU A 1 107 ? 4.891 -12.766 -7.875 1 97.62 107 GLU A O 1
ATOM 864 N N . ILE A 1 108 ? 5.922 -14.57 -7.117 1 98.44 108 ILE A N 1
ATOM 865 C CA . ILE A 1 108 ? 6.242 -13.969 -5.828 1 98.44 108 ILE A CA 1
ATOM 866 C C . ILE A 1 108 ? 7.191 -12.789 -6.031 1 98.44 108 ILE A C 1
ATOM 868 O O . ILE A 1 108 ? 6.969 -11.703 -5.488 1 98.44 108 ILE A O 1
ATOM 872 N N . LYS A 1 109 ? 8.188 -12.961 -6.871 1 98.5 109 LYS A N 1
ATOM 873 C CA . LYS A 1 109 ? 9.164 -11.898 -7.074 1 98.5 109 LYS A CA 1
ATOM 874 C C . LYS A 1 109 ? 8.547 -10.711 -7.809 1 98.5 109 LYS A C 1
ATOM 876 O O . LYS A 1 109 ? 8.875 -9.555 -7.523 1 98.5 109 LYS A O 1
ATOM 881 N N . LYS A 1 110 ? 7.715 -10.992 -8.758 1 97.88 110 LYS A N 1
ATOM 882 C CA . LYS A 1 110 ? 6.984 -9.93 -9.438 1 97.88 110 LYS A CA 1
ATOM 883 C C . LYS A 1 110 ? 6.129 -9.133 -8.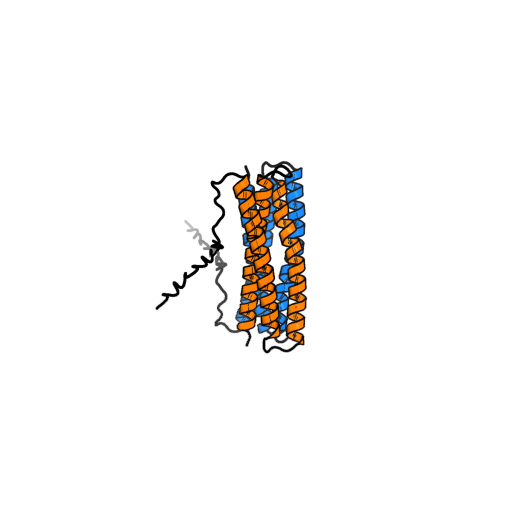453 1 97.88 110 LYS A C 1
ATOM 885 O O . LYS A 1 110 ? 6.113 -7.902 -8.492 1 97.88 110 LYS A O 1
ATOM 890 N N . CYS A 1 111 ? 5.457 -9.797 -7.602 1 98.44 111 CYS A N 1
ATOM 891 C CA . CYS A 1 111 ? 4.645 -9.172 -6.566 1 98.44 111 CYS A CA 1
ATOM 892 C C . CYS A 1 111 ? 5.504 -8.312 -5.645 1 98.44 111 CYS A C 1
ATOM 894 O O . CYS A 1 111 ? 5.18 -7.152 -5.391 1 98.44 111 CYS A O 1
ATOM 896 N N . LEU A 1 112 ? 6.594 -8.922 -5.145 1 98.81 112 LEU A N 1
ATOM 897 C CA . LEU A 1 112 ? 7.484 -8.188 -4.246 1 98.81 112 LEU A CA 1
ATOM 898 C C . LEU A 1 112 ? 8 -6.918 -4.91 1 98.81 112 LEU A C 1
ATOM 900 O O . LEU A 1 112 ? 8.008 -5.852 -4.293 1 98.81 112 LEU A O 1
ATOM 904 N N . MET A 1 113 ? 8.383 -7.023 -6.172 1 98.69 113 MET A N 1
ATOM 905 C CA . MET A 1 113 ? 8.852 -5.859 -6.918 1 98.69 113 MET A CA 1
ATOM 906 C C . MET A 1 113 ? 7.777 -4.773 -6.965 1 98.69 113 MET A C 1
ATOM 908 O O . MET A 1 113 ? 8.047 -3.621 -6.625 1 98.69 113 MET A O 1
ATOM 912 N N . ASN A 1 114 ? 6.586 -5.168 -7.332 1 98.12 114 ASN A N 1
ATOM 913 C CA . ASN A 1 114 ? 5.512 -4.199 -7.535 1 98.12 114 ASN A CA 1
ATOM 914 C C . ASN A 1 114 ? 5.125 -3.51 -6.23 1 98.12 114 ASN A C 1
ATOM 916 O O . ASN A 1 114 ? 4.992 -2.285 -6.188 1 98.12 114 ASN A O 1
ATOM 920 N N . ILE A 1 115 ? 4.965 -4.266 -5.16 1 98.69 115 ILE A N 1
ATOM 921 C CA . ILE A 1 115 ? 4.539 -3.717 -3.877 1 98.69 115 ILE A CA 1
ATOM 922 C C . ILE A 1 115 ? 5.641 -2.818 -3.311 1 98.69 115 ILE A C 1
ATOM 924 O O . ILE A 1 115 ? 5.355 -1.784 -2.705 1 98.69 115 ILE A O 1
ATOM 928 N N . THR A 1 116 ? 6.898 -3.217 -3.504 1 98.88 116 THR A N 1
ATOM 929 C CA . THR A 1 116 ? 8.008 -2.398 -3.023 1 98.88 116 THR A CA 1
ATOM 930 C C . THR A 1 116 ? 8.07 -1.077 -3.781 1 98.88 116 THR A C 1
ATOM 932 O O . THR A 1 116 ? 8.297 -0.022 -3.184 1 98.88 116 THR A O 1
ATOM 935 N N . LYS A 1 117 ? 7.836 -1.124 -5.086 1 98.56 117 LYS A N 1
ATOM 936 C CA . LYS A 1 117 ? 7.816 0.105 -5.875 1 98.56 117 LYS A CA 1
ATOM 937 C C . LYS A 1 117 ? 6.695 1.034 -5.418 1 98.56 117 LYS A C 1
ATOM 939 O O . LYS A 1 117 ? 6.859 2.256 -5.398 1 98.56 117 LYS A O 1
ATOM 944 N N . GLU A 1 118 ? 5.598 0.475 -5.074 1 98.25 118 GLU A N 1
ATOM 945 C CA . GLU A 1 118 ? 4.496 1.271 -4.543 1 98.25 118 GLU A CA 1
ATOM 946 C C . GLU A 1 118 ? 4.887 1.94 -3.227 1 98.25 118 GLU A C 1
ATOM 948 O O . GLU A 1 118 ? 4.523 3.094 -2.979 1 98.25 118 GLU A O 1
ATOM 953 N N . ARG A 1 119 ? 5.602 1.229 -2.41 1 98.81 119 ARG A N 1
ATOM 954 C CA . ARG A 1 119 ? 6.059 1.801 -1.146 1 98.81 119 ARG A CA 1
ATOM 955 C C . ARG A 1 119 ? 7.066 2.918 -1.383 1 98.81 119 ARG A C 1
ATOM 957 O O . ARG A 1 119 ? 7.059 3.928 -0.677 1 98.81 119 ARG A O 1
ATOM 964 N N . VAL A 1 120 ? 7.934 2.723 -2.379 1 98.88 120 VAL A N 1
ATOM 965 C CA . VAL A 1 120 ? 8.875 3.775 -2.744 1 98.88 120 VAL A CA 1
ATOM 966 C C . VAL A 1 120 ? 8.117 5.039 -3.137 1 98.88 120 VAL A C 1
ATOM 968 O O . VAL A 1 120 ? 8.477 6.141 -2.723 1 98.88 120 VAL A O 1
ATOM 971 N N . PHE A 1 121 ? 7.094 4.859 -3.881 1 98.31 121 PHE A N 1
ATOM 972 C CA . PHE A 1 121 ? 6.27 5.988 -4.293 1 98.31 121 PHE A CA 1
ATOM 973 C C . PHE A 1 121 ? 5.652 6.68 -3.084 1 98.31 121 PHE A C 1
ATOM 975 O O . PHE A 1 121 ? 5.652 7.91 -2.998 1 98.31 121 PHE A O 1
ATOM 982 N N . PHE A 1 122 ? 5.176 5.945 -2.152 1 98.56 122 PHE A N 1
ATOM 983 C CA . PHE A 1 122 ? 4.625 6.5 -0.922 1 98.56 122 PHE A CA 1
ATOM 984 C C . PHE A 1 122 ? 5.664 7.336 -0.189 1 98.56 122 PHE A C 1
ATOM 986 O O . PHE A 1 122 ? 5.387 8.469 0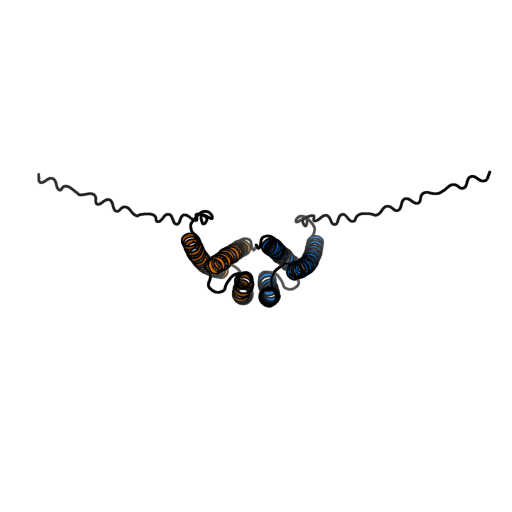.213 1 98.56 122 PHE A O 1
ATOM 993 N N . LEU A 1 123 ? 6.844 6.766 -0.017 1 98.81 123 LEU A N 1
ATOM 994 C CA . LEU A 1 123 ? 7.887 7.461 0.727 1 98.81 123 LEU A CA 1
ATOM 995 C C . LEU A 1 123 ? 8.305 8.742 0.014 1 98.81 123 LEU A C 1
ATOM 997 O O . LEU A 1 123 ? 8.586 9.758 0.66 1 98.81 123 LEU A O 1
ATOM 1001 N N . ASN A 1 124 ? 8.328 8.648 -1.319 1 98.75 124 ASN A N 1
ATOM 1002 C CA . ASN A 1 124 ? 8.609 9.867 -2.072 1 98.75 124 ASN A CA 1
ATOM 1003 C C . ASN A 1 124 ? 7.527 10.922 -1.854 1 98.75 124 ASN A C 1
ATOM 1005 O O . ASN A 1 124 ? 7.828 12.117 -1.779 1 98.75 124 ASN A O 1
ATOM 1009 N N . ASN A 1 125 ? 6.309 10.523 -1.791 1 97.94 125 ASN A N 1
ATOM 1010 C CA . ASN A 1 125 ? 5.227 11.453 -1.488 1 97.94 125 ASN A CA 1
ATOM 1011 C C . ASN A 1 125 ? 5.375 12.047 -0.09 1 97.94 125 ASN A C 1
ATOM 1013 O O . ASN A 1 125 ? 5.016 13.203 0.139 1 97.94 125 ASN A O 1
ATOM 1017 N N . GLU A 1 126 ? 5.883 11.242 0.896 1 98.38 126 GLU A N 1
ATOM 1018 C CA . GLU A 1 126 ? 6.129 11.75 2.24 1 98.38 126 GLU A CA 1
ATOM 1019 C C . GLU A 1 126 ? 7.223 12.82 2.236 1 98.38 126 GLU A C 1
ATOM 1021 O O . GLU A 1 126 ? 7.145 13.797 2.979 1 98.38 126 GLU A O 1
ATOM 1026 N N . ILE A 1 127 ? 8.227 12.602 1.391 1 98.5 127 ILE A N 1
ATOM 1027 C CA . ILE A 1 127 ? 9.266 13.609 1.248 1 98.5 127 ILE A CA 1
ATOM 1028 C C . ILE A 1 127 ? 8.656 14.914 0.741 1 98.5 127 ILE A C 1
ATOM 1030 O O . ILE A 1 127 ? 8.938 15.984 1.282 1 98.5 127 ILE A O 1
ATOM 1034 N N . GLN A 1 128 ? 7.801 14.82 -0.303 1 97.62 128 GLN A N 1
ATOM 1035 C CA . GLN A 1 128 ? 7.137 16 -0.838 1 97.62 128 GLN A CA 1
ATOM 1036 C C . GLN A 1 128 ? 6.223 16.641 0.206 1 97.62 128 GLN A C 1
ATOM 1038 O O . GLN A 1 128 ? 6.145 17.859 0.302 1 97.62 128 GLN A O 1
ATOM 1043 N N . PHE A 1 129 ? 5.531 15.852 0.978 1 96.88 129 PHE A N 1
ATOM 1044 C CA . PHE A 1 129 ? 4.676 16.328 2.061 1 96.88 129 PHE A CA 1
ATOM 1045 C C . PHE A 1 129 ? 5.469 17.188 3.037 1 96.88 129 PHE A C 1
ATOM 1047 O O . PHE A 1 129 ? 5.039 18.281 3.393 1 96.88 129 PHE A O 1
ATOM 1054 N N . ILE A 1 130 ? 6.629 16.75 3.445 1 96.5 130 ILE A N 1
ATOM 1055 C CA . ILE A 1 130 ? 7.461 17.469 4.398 1 96.5 130 ILE A CA 1
ATOM 1056 C C . ILE A 1 130 ? 7.941 18.781 3.768 1 96.5 130 ILE A C 1
ATOM 1058 O O . ILE A 1 130 ? 7.969 19.812 4.426 1 96.5 130 ILE A O 1
ATOM 1062 N N . HIS A 1 131 ? 8.211 18.75 2.471 1 95.25 131 HIS A N 1
ATOM 1063 C CA . HIS A 1 131 ? 8.648 19.938 1.771 1 95.25 131 HIS A CA 1
ATOM 1064 C C . HIS A 1 131 ? 7.523 20.969 1.684 1 95.25 131 HIS A C 1
ATOM 1066 O O . HIS A 1 131 ? 7.781 22.188 1.697 1 95.25 131 HIS A O 1
ATOM 1072 N N . ASP A 1 132 ? 6.32 20.5 1.521 1 91.81 132 ASP A N 1
ATOM 1073 C CA . ASP A 1 132 ? 5.176 21.375 1.299 1 91.81 132 ASP A CA 1
ATOM 1074 C C . ASP A 1 132 ? 4.633 21.922 2.619 1 91.81 132 ASP A C 1
ATOM 1076 O O . ASP A 1 132 ? 3.766 22.797 2.629 1 91.81 132 ASP A O 1
ATOM 1080 N N . LEU A 1 133 ? 5.09 21.391 3.742 1 85.81 133 LEU A N 1
ATOM 1081 C CA . LEU A 1 133 ? 4.637 21.875 5.039 1 85.81 133 LEU A CA 1
ATOM 1082 C C . LEU A 1 133 ? 4.973 23.359 5.203 1 85.81 133 LEU A C 1
ATOM 1084 O O . LEU A 1 133 ? 6 23.828 4.703 1 85.81 133 LEU A O 1
ATOM 1088 N N . PRO A 1 134 ? 4.016 24.125 5.816 1 75.5 134 PRO A N 1
ATOM 1089 C CA . PRO A 1 134 ? 4.316 25.547 6.031 1 75.5 134 PRO A CA 1
ATOM 1090 C C . PRO A 1 134 ? 5.469 25.766 7.012 1 75.5 134 PRO A C 1
ATOM 1092 O O . PRO A 1 134 ? 5.711 24.922 7.879 1 75.5 134 PRO A O 1
ATOM 1095 N N . MET B 1 1 ? -70.438 6.945 -15.773 1 33.94 1 MET B N 1
ATOM 1096 C CA . MET B 1 1 ? -69.062 6.945 -16.328 1 33.94 1 MET B CA 1
ATOM 1097 C C . MET B 1 1 ? -68.125 7.727 -15.422 1 33.94 1 MET B C 1
ATOM 1099 O O . MET B 1 1 ? -68 8.945 -15.539 1 33.94 1 MET B O 1
ATOM 1103 N N . LYS B 1 2 ? -68.188 7.422 -14.109 1 43.41 2 LYS B N 1
ATOM 1104 C CA . LYS B 1 2 ? -67.312 8.016 -13.109 1 43.41 2 LYS B CA 1
ATOM 1105 C C . LYS B 1 2 ? -65.875 7.82 -13.477 1 43.41 2 LYS B C 1
ATOM 1107 O O . LYS B 1 2 ? -65.438 6.691 -13.688 1 43.41 2 LYS B O 1
ATOM 1112 N N . ARG B 1 3 ? -65.188 8.812 -14.195 1 42.34 3 ARG B N 1
ATOM 1113 C CA . ARG B 1 3 ? -63.781 8.844 -14.555 1 42.34 3 ARG B CA 1
ATOM 1114 C C . ARG B 1 3 ? -62.906 8.719 -13.312 1 42.34 3 ARG B C 1
ATOM 1116 O O . ARG B 1 3 ? -63.031 9.508 -12.375 1 42.34 3 ARG B O 1
ATOM 1123 N N . LEU B 1 4 ? -62.562 7.52 -12.875 1 49.12 4 LEU B N 1
ATOM 1124 C CA . LEU B 1 4 ? -61.5 7.215 -11.922 1 49.12 4 LEU B CA 1
ATOM 1125 C C . LEU B 1 4 ? -60.188 7.914 -12.312 1 49.12 4 LEU B C 1
ATOM 1127 O O . LEU B 1 4 ? -59.656 7.676 -13.391 1 49.12 4 LEU B O 1
ATOM 1131 N N . SER B 1 5 ? -59.969 9.164 -11.906 1 52.09 5 SER B N 1
ATOM 1132 C CA . SER B 1 5 ? -58.719 9.859 -12.086 1 52.09 5 SER B CA 1
ATOM 1133 C C . SER B 1 5 ? -57.594 9.141 -11.367 1 52.09 5 SER B C 1
ATOM 1135 O O . SER B 1 5 ? -57.625 8.953 -10.148 1 52.09 5 SER B O 1
ATOM 1137 N N . PHE B 1 6 ? -56.906 8.25 -12 1 50.47 6 PHE B N 1
ATOM 1138 C CA . PHE B 1 6 ? -55.688 7.641 -11.523 1 50.47 6 PHE B CA 1
ATOM 1139 C C . PHE B 1 6 ? -54.625 8.703 -11.289 1 50.47 6 PHE B C 1
ATOM 1141 O O . PHE B 1 6 ? -54.156 9.352 -12.227 1 50.47 6 PHE B O 1
ATOM 1148 N N . ALA B 1 7 ? -54.531 9.305 -10.094 1 50.78 7 ALA B N 1
ATOM 1149 C CA . ALA B 1 7 ? -53.406 10.148 -9.719 1 50.78 7 ALA B CA 1
ATOM 1150 C C . ALA B 1 7 ? -52.094 9.352 -9.742 1 50.78 7 ALA B C 1
ATOM 1152 O O . ALA B 1 7 ? -51.938 8.383 -8.992 1 50.78 7 ALA B O 1
ATOM 1153 N N . LEU B 1 8 ? -51.312 9.445 -10.859 1 50.38 8 LEU B N 1
ATOM 1154 C CA . LEU B 1 8 ? -49.969 8.93 -10.977 1 50.38 8 LEU B CA 1
ATOM 1155 C C . LEU B 1 8 ? -49.031 9.57 -9.938 1 50.38 8 LEU B C 1
ATOM 1157 O O . LEU B 1 8 ? -48.75 10.766 -10.008 1 50.38 8 LEU B O 1
ATOM 1161 N N . PHE B 1 9 ? -49.031 9 -8.742 1 53.94 9 PHE B N 1
ATOM 1162 C CA . PHE B 1 9 ? -48 9.383 -7.758 1 53.94 9 PHE B CA 1
ATOM 1163 C C . PHE B 1 9 ? -46.594 9.172 -8.312 1 53.94 9 PHE B C 1
ATOM 1165 O O . PHE B 1 9 ? -46.188 8.031 -8.539 1 53.94 9 PHE B O 1
ATOM 1172 N N . PHE B 1 10 ? -45.938 10.227 -8.914 1 51.72 10 PHE B N 1
ATOM 1173 C CA . PHE B 1 10 ? -44.531 10.266 -9.312 1 51.72 10 PHE B CA 1
ATOM 1174 C C . PHE B 1 10 ? -43.625 10.18 -8.094 1 51.72 10 PHE B C 1
ATOM 1176 O O . PHE B 1 10 ? -43.469 11.156 -7.352 1 51.72 10 PHE B O 1
ATOM 1183 N N . ILE B 1 11 ? -43.2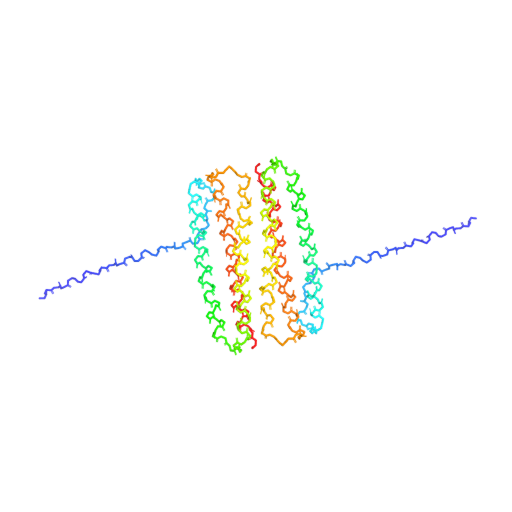19 9.016 -7.582 1 53.56 11 ILE B N 1
ATOM 1184 C CA . ILE B 1 11 ? -42.156 8.812 -6.602 1 53.56 11 ILE B CA 1
ATOM 1185 C C . ILE B 1 11 ? -40.812 9.273 -7.176 1 53.56 11 ILE B C 1
ATOM 1187 O O . ILE B 1 11 ? -40.281 8.672 -8.117 1 53.56 11 ILE B O 1
ATOM 1191 N N . SER B 1 12 ? -40.375 10.5 -6.992 1 51.72 12 SER B N 1
ATOM 1192 C CA . SER B 1 12 ? -39.031 10.953 -7.309 1 51.72 12 SER B CA 1
ATOM 1193 C C . SER B 1 12 ? -38 10.234 -6.465 1 51.72 12 SER B C 1
ATOM 1195 O O . SER B 1 12 ? -37.938 10.422 -5.25 1 51.72 12 SER B O 1
ATOM 1197 N N . LEU B 1 13 ? -37.469 9.062 -6.852 1 50.38 13 LEU B N 1
ATOM 1198 C CA . LEU B 1 13 ? -36.25 8.523 -6.281 1 50.38 13 LEU B CA 1
ATOM 1199 C C . LEU B 1 13 ? -35.094 9.531 -6.398 1 50.38 13 LEU B C 1
ATOM 1201 O O . LEU B 1 13 ? -34.625 9.797 -7.5 1 50.38 13 LEU B O 1
ATOM 1205 N N . SER B 1 14 ? -34.906 10.484 -5.512 1 48.25 14 SER B N 1
ATOM 1206 C CA . SER B 1 14 ? -33.656 11.234 -5.438 1 48.25 14 SER B CA 1
ATOM 1207 C C . SER B 1 14 ? -32.469 10.312 -5.465 1 48.25 14 SER B C 1
ATOM 1209 O O . SER B 1 14 ? -32.219 9.547 -4.527 1 48.25 14 SER B O 1
ATOM 1211 N N . VAL B 1 15 ? -31.969 9.969 -6.59 1 44.5 15 VAL B N 1
ATOM 1212 C CA . VAL B 1 15 ? -30.641 9.383 -6.668 1 44.5 15 VAL B CA 1
ATOM 1213 C C . VAL B 1 15 ? -29.641 10.289 -5.949 1 44.5 15 VAL B C 1
ATOM 1215 O O . VAL B 1 15 ? -29.422 11.43 -6.359 1 44.5 15 VAL B O 1
ATOM 1218 N N . PHE B 1 16 ? -29.594 10.188 -4.605 1 42.41 16 PHE B N 1
ATOM 1219 C CA . PHE B 1 16 ? -28.344 10.711 -4.086 1 42.41 16 PHE B CA 1
ATOM 1220 C C . PHE B 1 16 ? -27.188 10.414 -5.039 1 42.41 16 PHE B C 1
ATOM 1222 O O . PHE B 1 16 ? -26.922 9.25 -5.344 1 42.41 16 PHE B O 1
ATOM 1229 N N . SER B 1 17 ? -27.062 11.234 -5.926 1 40.38 17 SER B N 1
ATOM 1230 C CA . SER B 1 17 ? -25.828 11.141 -6.684 1 40.38 17 SER B CA 1
ATOM 1231 C C . SER B 1 17 ? -24.625 10.898 -5.762 1 40.38 17 SER B C 1
ATOM 1233 O O . SER B 1 17 ? -24.344 11.711 -4.883 1 40.38 17 SER B O 1
ATOM 1235 N N . ASN B 1 18 ? -24.453 9.805 -5.16 1 44.94 18 ASN B N 1
ATOM 1236 C CA . ASN B 1 18 ? -23.125 9.484 -4.641 1 44.94 18 ASN B CA 1
ATOM 1237 C C . ASN B 1 18 ? -22.031 10.133 -5.465 1 44.94 18 ASN B C 1
ATOM 1239 O O . ASN B 1 18 ? -21.5 9.516 -6.395 1 44.94 18 ASN B O 1
ATOM 1243 N N . THR B 1 19 ? -22.156 11.305 -5.855 1 48.31 19 THR B N 1
ATOM 1244 C CA . THR B 1 19 ? -21.172 11.961 -6.695 1 48.31 19 THR B CA 1
ATOM 1245 C C . THR B 1 19 ? -19.781 11.914 -6.039 1 48.31 19 THR B C 1
ATOM 1247 O O . THR B 1 19 ? -19.625 12.344 -4.895 1 48.31 19 THR B O 1
ATOM 1250 N N . ASP B 1 20 ? -19.109 10.82 -6.223 1 57.72 20 ASP B N 1
ATOM 1251 C CA . ASP B 1 20 ? -17.672 10.648 -6.043 1 57.72 20 ASP B CA 1
ATOM 1252 C C . ASP B 1 20 ? -16.922 11.953 -6.332 1 57.72 20 ASP B C 1
ATOM 1254 O O . ASP B 1 20 ? -15.805 11.93 -6.848 1 57.72 20 ASP B O 1
ATOM 1258 N N . ARG B 1 21 ? -17.531 13.031 -6.012 1 74.69 21 ARG B N 1
ATOM 1259 C CA . ARG B 1 21 ? -16.844 14.281 -6.312 1 74.69 21 ARG B CA 1
ATOM 1260 C C . ARG B 1 21 ? -15.711 14.531 -5.32 1 74.69 21 ARG B C 1
ATOM 1262 O O . ARG B 1 21 ? -15.82 14.18 -4.145 1 74.69 21 ARG B O 1
ATOM 1269 N N . ASN B 1 22 ? -14.648 14.914 -5.906 1 89.06 22 ASN B N 1
ATOM 1270 C CA . ASN B 1 22 ? -13.516 15.32 -5.082 1 89.06 22 ASN B CA 1
ATOM 1271 C C . ASN B 1 22 ? -13.883 16.453 -4.141 1 89.06 22 ASN B C 1
ATOM 1273 O O . ASN B 1 22 ? -14.797 17.234 -4.422 1 89.06 22 ASN B O 1
ATOM 1277 N N . CYS B 1 23 ? -13.344 16.422 -2.961 1 96.12 23 CYS B N 1
ATOM 1278 C CA . CYS B 1 23 ? -13.523 17.516 -2.025 1 96.12 23 CYS B CA 1
ATOM 1279 C C . CYS B 1 23 ? -13.016 18.828 -2.619 1 96.12 23 CYS B C 1
ATOM 1281 O O . CYS B 1 23 ? -11.945 18.859 -3.236 1 96.12 23 CYS B O 1
ATOM 1283 N N . ASP B 1 24 ? -13.859 19.859 -2.445 1 93.38 24 ASP B N 1
ATOM 1284 C CA . ASP B 1 24 ? -13.492 21.188 -2.922 1 93.38 24 ASP B CA 1
ATOM 1285 C C . ASP B 1 24 ? -12.477 21.844 -1.991 1 93.38 24 ASP B C 1
ATOM 1287 O O . ASP B 1 24 ? -12.836 22.328 -0.915 1 93.38 24 ASP B O 1
ATOM 1291 N N . ILE B 1 25 ? -11.273 22 -2.473 1 91.38 25 ILE B N 1
ATOM 1292 C CA . ILE B 1 25 ? -10.188 22.469 -1.616 1 91.38 25 ILE B CA 1
ATOM 1293 C C . ILE B 1 25 ? -10.359 23.969 -1.343 1 91.38 25 ILE B C 1
ATOM 1295 O O . ILE B 1 25 ? -9.688 24.516 -0.471 1 91.38 25 ILE B O 1
ATOM 1299 N N . SER B 1 26 ? -11.203 24.594 -2.076 1 94.25 26 SER B N 1
ATOM 1300 C CA . SER B 1 26 ? -11.445 26.016 -1.869 1 94.25 26 SER B CA 1
ATOM 1301 C C . SER B 1 26 ? -12.57 26.25 -0.863 1 94.25 26 SER B C 1
ATOM 1303 O O . SER B 1 26 ? -12.836 27.391 -0.472 1 94.25 26 SER B O 1
ATOM 1305 N N . ALA B 1 27 ? -13.18 25.297 -0.332 1 94.12 27 ALA B N 1
ATOM 1306 C CA . ALA B 1 27 ? -14.273 25.406 0.63 1 94.12 27 ALA B CA 1
ATOM 1307 C C . ALA B 1 27 ? -13.75 25.75 2.02 1 94.12 27 ALA B C 1
ATOM 1309 O O . ALA B 1 27 ? -12.555 25.594 2.299 1 94.12 27 ALA B O 1
ATOM 1310 N N . PRO B 1 28 ? -14.695 26.25 2.891 1 96.94 28 PRO B N 1
ATOM 1311 C CA . PRO B 1 28 ? -14.289 26.453 4.281 1 96.94 28 PRO B CA 1
ATOM 1312 C C . PRO B 1 28 ? -13.75 25.188 4.938 1 96.94 28 PRO B C 1
ATOM 1314 O O . PRO B 1 28 ? -14.195 24.094 4.605 1 96.94 28 PR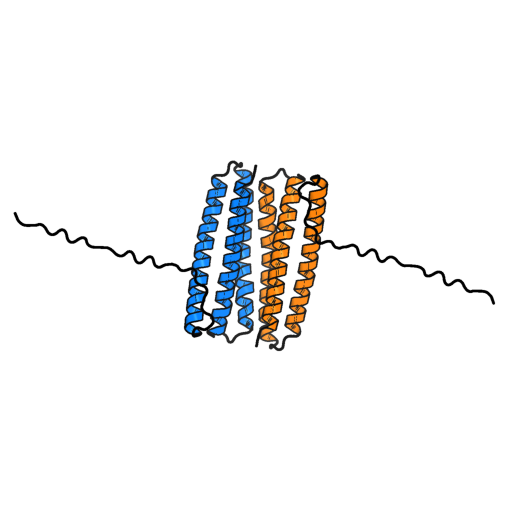O B O 1
ATOM 1317 N N . SER B 1 29 ? -12.82 25.328 5.871 1 97.38 29 SER B N 1
ATOM 1318 C CA . SER B 1 29 ? -12.133 24.203 6.492 1 97.38 29 SER B CA 1
ATOM 1319 C C . SER B 1 29 ? -13.125 23.219 7.113 1 97.38 29 SER B C 1
ATOM 1321 O O . SER B 1 29 ? -12.914 22 7.062 1 97.38 29 SER B O 1
ATOM 1323 N N . THR B 1 30 ? -14.141 23.734 7.695 1 97.12 30 THR B N 1
ATOM 1324 C CA . THR B 1 30 ? -15.133 22.859 8.312 1 97.12 30 THR B CA 1
ATOM 1325 C C . THR B 1 30 ? -15.812 21.984 7.266 1 97.12 30 THR B C 1
ATOM 1327 O O . THR B 1 30 ? -16.062 20.797 7.5 1 97.12 30 THR B O 1
ATOM 1330 N N . ASN B 1 31 ? -16.062 22.531 6.098 1 97.44 31 ASN B N 1
ATOM 1331 C CA . ASN B 1 31 ? -16.641 21.781 4.992 1 97.44 31 ASN B CA 1
ATOM 1332 C C . ASN B 1 31 ? -15.664 20.75 4.438 1 97.44 31 ASN B C 1
ATOM 1334 O O . ASN B 1 31 ? -16.047 19.625 4.137 1 97.44 31 ASN B O 1
ATOM 1338 N N . LEU B 1 32 ? -14.508 21.219 4.324 1 97.69 32 LEU B N 1
ATOM 1339 C CA . LEU B 1 32 ? -13.461 20.328 3.824 1 97.69 32 LEU B CA 1
ATOM 1340 C C . LEU B 1 32 ? -13.266 19.141 4.762 1 97.69 32 LEU B C 1
ATOM 1342 O O . LEU B 1 32 ? -13.156 17.984 4.309 1 97.69 32 LEU B O 1
ATOM 1346 N N . ALA B 1 33 ? -13.258 19.359 6.066 1 98 33 ALA B N 1
ATOM 1347 C CA . ALA B 1 33 ? -13.125 18.297 7.059 1 98 33 ALA B CA 1
ATOM 1348 C C . ALA B 1 33 ? -14.281 17.312 6.961 1 98 33 ALA B C 1
ATOM 1350 O O . ALA B 1 33 ? -14.07 16.094 6.977 1 98 33 ALA B O 1
ATOM 1351 N N . ALA B 1 34 ? -15.453 17.844 6.84 1 97.94 34 ALA B N 1
ATOM 1352 C CA . ALA B 1 34 ? -16.625 16.984 6.719 1 97.94 34 ALA B CA 1
ATOM 1353 C C . ALA B 1 34 ? -16.562 16.141 5.457 1 97.94 34 ALA B C 1
ATOM 1355 O O . ALA B 1 34 ? -16.953 14.961 5.469 1 97.94 34 ALA B O 1
ATOM 1356 N N . CYS B 1 35 ? -16.141 16.734 4.426 1 98.44 35 CYS B N 1
ATOM 1357 C CA . CYS B 1 35 ? -15.992 16.031 3.158 1 98.44 35 CYS B CA 1
ATOM 1358 C C . CYS B 1 35 ? -15.023 14.852 3.295 1 98.44 35 CYS B C 1
ATOM 1360 O O . CYS B 1 35 ? -15.367 13.719 2.959 1 98.44 35 CYS B O 1
ATOM 1362 N N . TYR B 1 36 ? -13.844 15.086 3.828 1 98.12 36 TYR B N 1
ATOM 1363 C CA . TYR B 1 36 ? -12.844 14.031 3.918 1 98.12 36 TYR B CA 1
ATOM 1364 C C . TYR B 1 36 ? -13.258 12.977 4.945 1 98.12 36 TYR B C 1
ATOM 1366 O O . TYR B 1 36 ? -12.953 11.797 4.785 1 98.12 36 TYR B O 1
ATOM 1374 N N . GLU B 1 37 ? -13.93 13.391 5.98 1 98.12 37 GLU B N 1
ATOM 1375 C CA . GLU B 1 37 ? -14.508 12.414 6.895 1 98.12 37 GLU B CA 1
ATOM 1376 C C . GLU B 1 37 ? -15.469 11.477 6.164 1 98.12 37 GLU B C 1
ATOM 1378 O O . GLU B 1 37 ? -15.375 10.25 6.309 1 98.12 37 GLU B O 1
ATOM 1383 N N . SER B 1 38 ? -16.328 12.047 5.375 1 98.25 38 SER B N 1
ATOM 1384 C CA . SER B 1 38 ? -17.297 11.266 4.613 1 98.25 38 SER B CA 1
ATOM 1385 C C . SER B 1 38 ? -16.594 10.359 3.604 1 98.25 38 SER B C 1
ATOM 1387 O O . SER B 1 38 ? -16.922 9.18 3.492 1 98.25 38 SER B O 1
ATOM 1389 N N . LYS B 1 39 ? -15.648 10.914 2.904 1 98.5 39 LYS B N 1
ATOM 1390 C CA . LYS B 1 39 ? -14.938 10.148 1.886 1 98.5 39 LYS B CA 1
ATOM 1391 C C . LYS B 1 39 ? -14.133 9.008 2.514 1 98.5 39 LYS B C 1
ATOM 1393 O O . LYS B 1 39 ? -14.016 7.93 1.936 1 98.5 39 LYS B O 1
ATOM 1398 N N . SER B 1 40 ? -13.555 9.281 3.66 1 98.38 40 SER B N 1
ATOM 1399 C CA . SER B 1 40 ? -12.836 8.227 4.363 1 98.38 40 SER B CA 1
ATOM 1400 C C . SER B 1 40 ? -13.766 7.086 4.766 1 98.38 40 SER B C 1
ATOM 1402 O O . SER B 1 40 ? -13.43 5.91 4.609 1 98.38 40 SER B O 1
ATOM 1404 N N . LYS B 1 41 ? -14.914 7.422 5.234 1 98.5 41 LYS B N 1
ATOM 1405 C CA . LYS B 1 41 ? -15.906 6.418 5.602 1 98.5 41 LYS B CA 1
ATOM 1406 C C . LYS B 1 41 ? -16.375 5.629 4.379 1 98.5 41 LYS B C 1
ATOM 1408 O O . LYS B 1 41 ? -16.547 4.41 4.453 1 98.5 41 LYS B O 1
ATOM 1413 N N . GLN B 1 42 ? -16.594 6.305 3.305 1 98.5 42 GLN B N 1
ATOM 1414 C CA . GLN B 1 42 ? -16.984 5.645 2.062 1 98.5 42 GLN B CA 1
ATOM 1415 C C . GLN B 1 42 ? -15.891 4.68 1.594 1 98.5 42 GLN B C 1
ATOM 1417 O O . GLN B 1 42 ? -16.188 3.572 1.138 1 98.5 42 GLN B O 1
ATOM 1422 N N . ALA B 1 43 ? -14.672 5.117 1.67 1 98.62 43 ALA B N 1
ATOM 1423 C CA . ALA B 1 43 ? -13.555 4.25 1.295 1 98.62 43 ALA B CA 1
ATOM 1424 C C . ALA B 1 43 ? -13.523 2.996 2.164 1 98.62 43 ALA B C 1
ATOM 1426 O O . ALA B 1 43 ? -13.281 1.894 1.665 1 98.62 43 ALA B O 1
ATOM 1427 N N . ASP B 1 44 ? -13.758 3.156 3.438 1 98.69 44 ASP B N 1
ATOM 1428 C CA . ASP B 1 44 ? -13.797 2.01 4.34 1 98.69 44 ASP B CA 1
ATOM 1429 C C . ASP B 1 44 ? -14.914 1.039 3.949 1 98.69 44 ASP B C 1
ATOM 1431 O O . ASP B 1 44 ? -14.719 -0.178 3.99 1 98.69 44 ASP B O 1
ATOM 1435 N N . ALA B 1 45 ? -16.031 1.596 3.621 1 98.81 45 ALA B N 1
ATOM 1436 C CA . ALA B 1 45 ? -17.156 0.755 3.189 1 98.81 45 ALA B CA 1
ATOM 1437 C C . ALA B 1 45 ? -16.797 -0.016 1.921 1 98.81 45 ALA B C 1
ATOM 1439 O O . ALA B 1 45 ? -17.094 -1.208 1.808 1 98.81 45 ALA B O 1
ATOM 1440 N N . GLU B 1 46 ? -16.219 0.694 0.975 1 98.81 46 GLU B N 1
ATOM 1441 C CA . GLU B 1 46 ? -15.797 0.051 -0.265 1 98.81 46 GLU B CA 1
ATOM 1442 C C . GLU B 1 46 ? -14.758 -1.035 0.004 1 98.81 46 GLU B C 1
ATOM 1444 O O . GLU B 1 46 ? -14.789 -2.098 -0.622 1 98.81 46 GLU B O 1
ATOM 1449 N N . LEU B 1 47 ? -13.836 -0.815 0.866 1 98.88 47 LEU B N 1
ATOM 1450 C CA . LEU B 1 47 ? -12.828 -1.795 1.25 1 98.88 47 LEU B CA 1
ATOM 1451 C C . LEU B 1 47 ? -13.477 -3.072 1.769 1 98.88 47 LEU B C 1
ATOM 1453 O O . LEU B 1 47 ? -13.117 -4.172 1.343 1 98.88 47 LEU B O 1
ATOM 1457 N N . ASN B 1 48 ? -14.406 -2.893 2.664 1 98.75 48 ASN B N 1
ATOM 1458 C CA . ASN B 1 48 ? -15.094 -4.043 3.238 1 98.75 48 ASN B CA 1
ATOM 1459 C C . ASN B 1 48 ? -15.859 -4.828 2.176 1 98.75 48 ASN B C 1
ATOM 1461 O O . ASN B 1 48 ? -15.828 -6.059 2.162 1 98.75 48 ASN B O 1
ATOM 1465 N N . LYS B 1 49 ? -16.516 -4.094 1.341 1 98.88 49 LYS B N 1
ATOM 1466 C CA . LYS B 1 49 ? -17.25 -4.738 0.249 1 98.88 49 LYS B CA 1
ATOM 1467 C C . LYS B 1 49 ? -16.297 -5.52 -0.655 1 98.88 49 LYS B C 1
ATOM 1469 O O . LYS B 1 49 ? -16.578 -6.672 -1.001 1 98.88 49 LYS B O 1
ATOM 1474 N N . THR B 1 50 ? -15.25 -4.883 -1.065 1 98.94 50 THR B N 1
ATOM 1475 C CA . THR B 1 50 ? -14.297 -5.508 -1.974 1 98.94 50 THR B CA 1
ATOM 1476 C C . THR B 1 50 ? -13.633 -6.715 -1.313 1 98.94 50 THR B C 1
ATOM 1478 O O . THR B 1 50 ? -13.375 -7.727 -1.97 1 98.94 50 THR B O 1
ATOM 1481 N N . TYR B 1 51 ? -13.297 -6.602 -0.054 1 98.81 51 TYR B N 1
ATOM 1482 C CA . TYR B 1 51 ? -12.719 -7.703 0.708 1 98.81 51 TYR B CA 1
ATOM 1483 C C . TYR B 1 51 ? -13.648 -8.914 0.697 1 98.81 51 TYR B C 1
ATOM 1485 O O . TYR B 1 51 ? -13.203 -10.039 0.462 1 98.81 51 TYR B O 1
ATOM 1493 N N . ASN B 1 52 ? -14.906 -8.688 0.932 1 98.75 52 ASN B N 1
ATOM 1494 C CA . ASN B 1 52 ? -15.891 -9.758 0.881 1 98.75 52 ASN B CA 1
ATOM 1495 C C . ASN B 1 52 ? -16.016 -10.344 -0.523 1 98.75 52 ASN B C 1
ATOM 1497 O O . ASN B 1 52 ? -16.172 -11.555 -0.683 1 98.75 52 ASN B O 1
ATOM 1501 N N . ASN B 1 53 ? -16.031 -9.461 -1.497 1 98.81 53 ASN B N 1
ATOM 1502 C CA . ASN B 1 53 ? -16.047 -9.938 -2.877 1 98.81 53 ASN B CA 1
ATOM 1503 C C . ASN B 1 53 ? -14.844 -10.836 -3.176 1 98.81 53 ASN B C 1
ATOM 1505 O O . ASN B 1 53 ? -14.977 -11.836 -3.883 1 98.81 53 ASN B O 1
ATOM 1509 N N . LEU B 1 54 ? -13.688 -10.477 -2.691 1 98.81 54 LEU B N 1
ATOM 1510 C CA . LEU B 1 54 ? -12.492 -11.297 -2.867 1 98.81 54 LEU B CA 1
ATOM 1511 C C . LEU B 1 54 ? -12.68 -12.672 -2.236 1 98.81 54 LEU B C 1
ATOM 1513 O O . LEU B 1 54 ? -12.352 -13.688 -2.85 1 98.81 54 LEU B O 1
ATOM 1517 N N . LYS B 1 55 ? -13.156 -12.672 -1.021 1 98.62 55 LYS B N 1
ATOM 1518 C CA . LYS B 1 55 ? -13.414 -13.938 -0.344 1 98.62 55 LYS B CA 1
ATOM 1519 C C . LYS B 1 55 ? -14.359 -14.82 -1.157 1 98.62 55 LYS B C 1
ATOM 1521 O O . LYS B 1 55 ? -14.102 -16 -1.355 1 98.62 55 LYS B O 1
ATOM 1526 N N . SER B 1 56 ? -15.461 -14.203 -1.638 1 98.5 56 SER B N 1
ATOM 1527 C CA . SER B 1 56 ? -16.438 -14.938 -2.439 1 98.5 56 SER B CA 1
ATOM 1528 C C . SER B 1 56 ? -15.812 -15.461 -3.727 1 98.5 56 SER B C 1
ATOM 1530 O O . SER B 1 56 ? -16.047 -16.609 -4.117 1 98.5 56 SER B O 1
ATOM 1532 N N . THR B 1 57 ? -15.078 -14.594 -4.379 1 98.44 57 THR B N 1
ATOM 1533 C CA . THR B 1 57 ? -14.383 -14.984 -5.602 1 98.44 57 THR B CA 1
ATOM 1534 C C . THR B 1 57 ? -13.445 -16.156 -5.34 1 98.44 57 THR B C 1
ATOM 1536 O O . THR B 1 57 ? -13.406 -17.109 -6.125 1 98.44 57 THR B O 1
ATOM 1539 N N . LEU B 1 58 ? -12.68 -16.125 -4.258 1 98.38 58 LEU B N 1
ATOM 1540 C CA . LEU B 1 58 ? -11.766 -17.203 -3.875 1 98.38 58 LEU B CA 1
ATOM 1541 C C . LEU B 1 58 ? -12.508 -18.516 -3.652 1 98.38 58 LEU B C 1
ATOM 1543 O O . LEU B 1 58 ? -12.125 -19.547 -4.191 1 98.38 58 LEU B O 1
ATOM 1547 N N . LEU B 1 59 ? -13.594 -18.453 -2.924 1 97.5 59 LEU B N 1
ATOM 1548 C CA . LEU B 1 59 ? -14.359 -19.641 -2.572 1 97.5 59 LEU B CA 1
ATOM 1549 C C . LEU B 1 59 ? -14.984 -20.266 -3.812 1 97.5 59 LEU B C 1
ATOM 1551 O O . LEU B 1 59 ? -15.133 -21.5 -3.887 1 97.5 59 LEU B O 1
ATOM 1555 N N . SER B 1 60 ? -15.305 -19.453 -4.793 1 96.69 60 SER B N 1
ATOM 1556 C CA . SER B 1 60 ? -15.961 -19.938 -6 1 96.69 60 SER B CA 1
ATOM 1557 C C . SER B 1 60 ? -14.945 -20.406 -7.035 1 96.69 60 SER B C 1
ATOM 1559 O O . SER B 1 60 ? -15.32 -20.953 -8.078 1 96.69 60 SER B O 1
ATOM 1561 N N . SER B 1 61 ? -13.695 -20.125 -6.781 1 95.69 61 SER B N 1
ATOM 1562 C CA . SER B 1 61 ? -12.656 -20.516 -7.73 1 95.69 61 SER B CA 1
ATOM 1563 C C . SER B 1 61 ? -12.508 -22.031 -7.797 1 95.69 61 SER B C 1
ATOM 1565 O O . SER B 1 61 ? -12.961 -22.734 -6.898 1 95.69 61 SER B O 1
ATOM 1567 N N . GLY B 1 62 ? -11.883 -22.547 -8.82 1 93.81 62 GLY B N 1
ATOM 1568 C CA . GLY B 1 62 ? -11.758 -23.984 -9.055 1 93.81 62 GLY B CA 1
ATOM 1569 C C . GLY B 1 62 ? -10.555 -24.594 -8.359 1 93.81 62 GLY B C 1
ATOM 1570 O O . GLY B 1 62 ? -10.25 -25.781 -8.57 1 93.81 62 GLY B O 1
ATOM 1571 N N . TYR B 1 63 ? -9.883 -23.891 -7.523 1 94.38 63 TYR B N 1
ATOM 1572 C CA . TYR B 1 63 ? -8.68 -24.406 -6.883 1 94.38 63 TYR B CA 1
ATOM 1573 C C . TYR B 1 63 ? -9.031 -25.266 -5.668 1 94.38 63 TYR B C 1
ATOM 1575 O O . TYR B 1 63 ? -10.164 -25.234 -5.188 1 94.38 63 TYR B O 1
ATOM 1583 N N . ASP B 1 64 ? -8.07 -26.047 -5.195 1 96 64 ASP B N 1
ATOM 1584 C CA . ASP B 1 64 ? -8.297 -26.969 -4.09 1 96 64 ASP B CA 1
ATOM 1585 C C . ASP B 1 64 ? -8.391 -26.219 -2.76 1 96 64 ASP B C 1
ATOM 1587 O O . ASP B 1 64 ? -7.879 -25.109 -2.627 1 96 64 ASP B O 1
ATOM 1591 N N . LYS B 1 65 ? -8.992 -26.781 -1.82 1 97.62 65 LYS B N 1
ATOM 1592 C CA . LYS B 1 65 ? -9.281 -26.203 -0.51 1 97.62 65 LYS B CA 1
ATOM 1593 C C . LYS B 1 65 ? -7.996 -25.766 0.194 1 97.62 65 LYS B C 1
ATOM 1595 O O . LYS B 1 65 ? -7.945 -24.703 0.805 1 97.62 65 LYS B O 1
ATOM 1600 N N . GLN B 1 66 ? -6.996 -26.547 0.079 1 97.75 66 GLN B N 1
ATOM 1601 C CA . GLN B 1 66 ? -5.742 -26.25 0.772 1 97.75 66 GLN B CA 1
ATOM 1602 C C . GLN B 1 66 ? -5.105 -24.969 0.255 1 97.75 66 GLN B C 1
ATOM 1604 O O . GLN B 1 66 ? -4.676 -24.125 1.042 1 97.75 66 GLN B O 1
ATOM 1609 N N . SER B 1 67 ? -5.027 -24.859 -1.106 1 97.69 67 SER B N 1
ATOM 1610 C CA . SER B 1 67 ? -4.473 -23.656 -1.712 1 97.69 67 SER B CA 1
ATOM 1611 C C . SER B 1 67 ? -5.289 -22.422 -1.334 1 97.69 67 SER B C 1
ATOM 1613 O O . SER B 1 67 ? -4.727 -21.375 -0.997 1 97.69 67 SER B O 1
ATOM 1615 N N . LYS B 1 68 ? -6.605 -22.547 -1.381 1 98.31 68 LYS B N 1
ATOM 1616 C CA . LYS B 1 68 ? -7.484 -21.438 -1.026 1 98.31 68 LYS B CA 1
ATOM 1617 C C . LYS B 1 68 ? -7.277 -21.016 0.427 1 98.31 68 LYS B C 1
ATOM 1619 O O . LYS B 1 68 ? -7.188 -19.828 0.728 1 98.31 68 LYS B O 1
ATOM 1624 N N . GLU B 1 69 ? -7.207 -21.984 1.337 1 98.44 69 GLU B N 1
ATOM 1625 C CA . GLU B 1 69 ? -7.031 -21.703 2.758 1 98.44 69 GLU B CA 1
ATOM 1626 C C . GLU B 1 69 ? -5.676 -21.047 3.029 1 98.44 69 GLU B C 1
ATOM 1628 O O . GLU B 1 69 ? -5.578 -20.125 3.842 1 98.44 69 GLU B O 1
ATOM 1633 N N . LYS B 1 70 ? -4.676 -21.516 2.344 1 98.19 70 LYS B N 1
ATOM 1634 C CA . LYS B 1 70 ? -3.344 -20.938 2.486 1 98.19 70 LYS B CA 1
ATOM 1635 C C . LYS B 1 70 ? -3.322 -19.484 2.018 1 98.19 70 LYS B C 1
ATOM 1637 O O . LYS B 1 70 ? -2.82 -18.609 2.721 1 98.19 70 LYS B O 1
ATOM 1642 N N . TYR B 1 71 ? -3.838 -19.266 0.848 1 98.62 71 TYR B N 1
ATOM 1643 C CA . TYR B 1 71 ? -3.926 -17.906 0.329 1 98.62 71 TYR B CA 1
ATOM 1644 C C . TYR B 1 71 ? -4.699 -17 1.285 1 98.62 71 TYR B C 1
ATOM 1646 O O . TYR B 1 71 ? -4.227 -15.922 1.646 1 98.62 71 TYR B O 1
ATOM 1654 N N . TRP B 1 72 ? -5.844 -17.5 1.713 1 98.69 72 TRP B N 1
ATOM 1655 C CA . TRP B 1 72 ? -6.738 -16.656 2.51 1 98.69 72 TRP B CA 1
ATOM 1656 C C . TRP B 1 72 ? -6.125 -16.344 3.871 1 98.69 72 TRP B C 1
ATOM 1658 O O . TRP B 1 72 ? -6.207 -15.219 4.352 1 98.69 72 TRP B O 1
ATOM 1668 N N . SER B 1 73 ? -5.543 -17.281 4.527 1 98.69 73 SER B N 1
ATOM 1669 C CA . SER B 1 73 ? -4.934 -17.078 5.836 1 98.69 73 SER B CA 1
ATOM 1670 C C . SER B 1 73 ? -3.852 -16 5.77 1 98.69 73 SER B C 1
ATOM 1672 O O . SER B 1 73 ? -3.754 -15.148 6.66 1 98.69 73 SER B O 1
ATOM 1674 N N . GLN B 1 74 ? -3.072 -16.047 4.707 1 98.56 74 GLN B N 1
ATOM 1675 C CA . GLN B 1 74 ? -2.021 -15.055 4.535 1 98.56 74 GLN B CA 1
ATOM 1676 C C . GLN B 1 74 ? -2.611 -13.68 4.219 1 98.56 74 GLN B C 1
ATOM 1678 O O . GLN B 1 74 ? -2.092 -12.656 4.664 1 98.56 74 GLN B O 1
ATOM 1683 N N . LEU B 1 75 ? -3.697 -13.656 3.426 1 98.62 75 LEU B N 1
ATOM 1684 C CA . LEU B 1 75 ? -4.332 -12.383 3.102 1 98.62 75 LEU B CA 1
ATOM 1685 C C . LEU B 1 75 ? -4.957 -11.758 4.344 1 98.62 75 LEU B C 1
ATOM 1687 O O . LEU B 1 75 ? -4.941 -10.539 4.504 1 98.62 75 LEU B O 1
ATOM 1691 N N . VAL B 1 76 ? -5.539 -12.594 5.203 1 98.69 76 VAL B N 1
ATOM 1692 C CA . VAL B 1 76 ? -6.09 -12.094 6.457 1 98.69 76 VAL B CA 1
ATOM 1693 C C . VAL B 1 76 ? -4.98 -11.461 7.293 1 98.69 76 VAL B C 1
ATOM 1695 O O . VAL B 1 76 ? -5.152 -10.367 7.84 1 98.69 76 VAL B O 1
ATOM 1698 N N . GLN B 1 77 ? -3.834 -12.062 7.406 1 98.56 77 GLN B N 1
ATOM 1699 C CA . GLN B 1 77 ? -2.693 -11.508 8.125 1 98.56 77 GLN B CA 1
ATOM 1700 C C . GLN B 1 77 ? -2.234 -10.195 7.5 1 98.56 77 GLN B C 1
ATOM 1702 O O . GLN B 1 77 ? -1.977 -9.219 8.211 1 98.56 77 GLN B O 1
ATOM 1707 N N . SER B 1 78 ? -2.146 -10.227 6.16 1 98.69 78 SER B N 1
ATOM 1708 C CA . SER B 1 78 ? -1.758 -9.008 5.453 1 98.69 78 SER B CA 1
ATOM 1709 C C . SER B 1 78 ? -2.719 -7.863 5.75 1 98.69 78 SER B C 1
ATOM 1711 O O . SER B 1 78 ? -2.293 -6.723 5.949 1 98.69 78 SER B O 1
ATOM 1713 N N . GLN B 1 79 ? -3.998 -8.172 5.82 1 98.69 79 GLN B N 1
ATOM 1714 C CA . GLN B 1 79 ? -5.008 -7.156 6.086 1 98.69 79 GLN B CA 1
ATOM 1715 C C . GLN B 1 79 ? -4.855 -6.59 7.496 1 98.69 79 GLN B C 1
ATOM 1717 O O . GLN B 1 79 ? -5.012 -5.383 7.703 1 98.69 79 GLN B O 1
ATOM 1722 N N . ARG B 1 80 ? -4.57 -7.43 8.414 1 98.62 80 ARG B N 1
ATOM 1723 C CA . ARG B 1 80 ? -4.371 -6.992 9.789 1 98.62 80 ARG B CA 1
ATOM 1724 C C . ARG B 1 80 ? -3.156 -6.078 9.906 1 98.62 80 ARG B C 1
ATOM 1726 O O . ARG B 1 80 ? -3.205 -5.055 10.586 1 98.62 80 ARG B O 1
ATOM 1733 N N . TYR B 1 81 ? -2.082 -6.441 9.266 1 98.81 81 TYR B N 1
ATOM 1734 C CA . TYR B 1 81 ? -0.909 -5.578 9.234 1 98.81 81 TYR B CA 1
ATOM 1735 C C . TYR B 1 81 ? -1.218 -4.266 8.523 1 98.81 81 TYR B C 1
ATOM 1737 O O . TYR B 1 81 ? -0.72 -3.207 8.914 1 98.81 81 TYR B O 1
ATOM 1745 N N . TRP B 1 82 ? -2.051 -4.352 7.469 1 98.88 82 TRP B N 1
ATOM 1746 C CA . TRP B 1 82 ? -2.389 -3.166 6.684 1 98.88 82 TRP B CA 1
ATOM 1747 C C . TRP B 1 82 ? -3.131 -2.143 7.539 1 98.88 82 TRP B C 1
ATOM 1749 O O . TRP B 1 82 ? -2.871 -0.941 7.445 1 98.88 82 TRP B O 1
ATOM 1759 N N . ILE B 1 83 ? -4.02 -2.617 8.359 1 98.81 83 ILE B N 1
ATOM 1760 C CA . ILE B 1 83 ? -4.793 -1.714 9.203 1 98.81 83 ILE B CA 1
ATOM 1761 C C . ILE B 1 83 ? -3.854 -0.947 10.133 1 98.81 83 ILE B C 1
ATOM 1763 O O . ILE B 1 83 ? -3.961 0.275 10.266 1 98.81 83 ILE B O 1
ATOM 1767 N N . LYS B 1 84 ? -2.953 -1.66 10.758 1 98.75 84 LYS B N 1
ATOM 1768 C CA . LYS B 1 84 ? -1.99 -1.037 11.664 1 98.75 84 LYS B CA 1
ATOM 1769 C C . LYS B 1 84 ? -1.062 -0.09 10.906 1 98.75 84 LYS B C 1
ATOM 1771 O O . LYS B 1 84 ? -0.738 0.993 11.398 1 98.75 84 LYS B O 1
ATOM 1776 N N . LEU B 1 85 ? -0.64 -0.5 9.734 1 98.88 85 LEU B N 1
ATOM 1777 C CA . LEU B 1 85 ? 0.21 0.31 8.867 1 98.88 85 LEU B CA 1
ATOM 1778 C C . LEU B 1 85 ? -0.48 1.618 8.5 1 98.88 85 LEU B C 1
ATOM 1780 O O . LEU B 1 85 ? 0.096 2.695 8.656 1 98.88 85 LEU B O 1
ATOM 1784 N N . ARG B 1 86 ? -1.675 1.5 7.965 1 98.75 86 ARG B N 1
ATOM 1785 C CA . ARG B 1 86 ? -2.453 2.654 7.531 1 98.75 86 ARG B CA 1
ATOM 1786 C C . ARG B 1 86 ? -2.58 3.682 8.648 1 98.75 86 ARG B C 1
ATOM 1788 O O . ARG B 1 86 ? -2.305 4.867 8.453 1 98.75 86 ARG B O 1
ATOM 1795 N N . ASP B 1 87 ? -2.984 3.16 9.844 1 98.62 87 ASP B N 1
ATOM 1796 C CA . ASP B 1 87 ? -3.195 4.078 10.961 1 98.62 87 ASP B CA 1
ATOM 1797 C C . ASP B 1 87 ? -1.885 4.738 11.383 1 98.62 87 ASP B C 1
ATOM 1799 O O . ASP B 1 87 ? -1.83 5.953 11.578 1 98.62 87 ASP B O 1
ATOM 1803 N N . ALA B 1 88 ? -0.835 3.977 11.5 1 98.69 88 ALA B N 1
ATOM 1804 C CA . ALA B 1 88 ? 0.452 4.52 11.93 1 98.69 88 ALA B CA 1
ATOM 1805 C C . ALA B 1 88 ? 0.938 5.602 10.969 1 98.69 88 ALA B C 1
ATOM 1807 O O . ALA B 1 88 ? 1.354 6.68 11.398 1 98.69 88 ALA B O 1
ATOM 1808 N N . GLN B 1 89 ? 0.878 5.414 9.633 1 98.31 89 GLN B N 1
ATOM 1809 C CA . GLN B 1 89 ? 1.464 6.355 8.688 1 98.31 89 GLN B CA 1
ATOM 1810 C C . GLN B 1 89 ? 0.573 7.582 8.508 1 98.31 89 GLN B C 1
ATOM 1812 O O . GLN B 1 89 ? 1.07 8.695 8.312 1 98.31 89 GLN B O 1
ATOM 1817 N N . CYS B 1 90 ? -0.773 7.41 8.57 1 98.69 90 CYS B N 1
ATOM 1818 C CA . CYS B 1 90 ? -1.641 8.57 8.398 1 98.69 90 CYS B CA 1
ATOM 1819 C C . CYS B 1 90 ? -1.666 9.43 9.664 1 98.69 90 CYS B C 1
ATOM 1821 O O . CYS B 1 90 ? -1.681 10.656 9.586 1 98.69 90 CYS B O 1
ATOM 1823 N N . TYR B 1 91 ? -1.642 8.82 10.844 1 98.31 91 TYR B N 1
ATOM 1824 C CA . TYR B 1 91 ? -1.633 9.609 12.07 1 98.31 91 TYR B CA 1
ATOM 1825 C C . TYR B 1 91 ? -0.28 10.273 12.281 1 98.31 91 TYR B C 1
ATOM 1827 O O . TYR B 1 91 ? -0.189 11.32 12.938 1 98.31 91 TYR B O 1
ATOM 1835 N N . ALA B 1 92 ? 0.779 9.719 11.711 1 98.44 92 ALA B N 1
ATOM 1836 C CA . ALA B 1 92 ? 2.094 10.352 11.742 1 98.44 92 ALA B CA 1
ATOM 1837 C C . ALA B 1 92 ? 2.025 11.781 11.211 1 98.44 92 ALA B C 1
ATOM 1839 O O . ALA B 1 92 ? 2.645 12.688 11.766 1 98.44 92 ALA B O 1
ATOM 1840 N N . ARG B 1 93 ? 1.254 12 10.148 1 97.75 93 ARG B N 1
ATOM 1841 C CA . ARG B 1 93 ? 1.171 13.312 9.508 1 97.75 93 ARG B CA 1
ATOM 1842 C C . ARG B 1 93 ? 0.58 14.344 10.461 1 97.75 93 ARG B C 1
ATOM 1844 O O . ARG B 1 93 ? 0.87 15.539 10.344 1 97.75 93 ARG B O 1
ATOM 1851 N N . GLY B 1 94 ? -0.197 13.883 11.414 1 97.75 94 GLY B N 1
ATOM 1852 C CA . GLY B 1 94 ? -0.794 14.773 12.391 1 97.75 94 GLY B CA 1
ATOM 1853 C C . GLY B 1 94 ? 0.23 15.469 13.273 1 97.75 94 GLY B C 1
ATOM 1854 O O . GLY B 1 94 ? -0.069 16.484 13.898 1 97.75 94 GLY B O 1
ATOM 1855 N N . ALA B 1 95 ? 1.45 14.961 13.312 1 97.44 95 ALA B N 1
ATOM 1856 C CA . ALA B 1 95 ? 2.502 15.445 14.203 1 97.44 95 ALA B CA 1
ATOM 1857 C C . ALA B 1 95 ? 2.898 16.875 13.859 1 97.44 95 ALA B C 1
ATOM 1859 O O . ALA B 1 95 ? 3.514 17.562 14.672 1 97.44 95 ALA B O 1
ATOM 1860 N N . PHE B 1 96 ? 2.51 17.391 12.648 1 97.12 96 PHE B N 1
ATOM 1861 C CA . PHE B 1 96 ? 2.984 18.688 12.18 1 97.12 96 PHE B CA 1
ATOM 1862 C C . PHE B 1 96 ? 1.884 19.75 12.281 1 97.12 96 PHE B C 1
ATOM 1864 O O . PHE B 1 96 ? 2.041 20.859 11.797 1 97.12 96 PHE B O 1
ATOM 1871 N N . PHE B 1 97 ? 0.802 19.328 12.883 1 96.69 97 PHE B N 1
ATOM 1872 C CA . PHE B 1 97 ? -0.341 20.219 13.07 1 96.69 97 PHE B CA 1
ATOM 1873 C C . PHE B 1 97 ? -0.661 20.375 14.555 1 96.69 97 PHE B C 1
ATOM 1875 O O . PHE B 1 97 ? -0.264 19.547 15.375 1 96.69 97 PHE B O 1
ATOM 1882 N N . GLU B 1 98 ? -1.428 21.484 14.898 1 96.06 98 GLU B N 1
ATOM 1883 C CA . GLU B 1 98 ? -1.95 21.625 16.25 1 96.06 98 GLU B CA 1
ATOM 1884 C C . GLU B 1 98 ? -2.928 20.5 16.594 1 96.06 98 GLU B C 1
ATOM 1886 O O . GLU B 1 98 ? -3.793 20.172 15.781 1 96.06 98 GLU B O 1
ATOM 1891 N N . ASP B 1 99 ? -2.727 19.906 17.781 1 96.38 99 ASP B N 1
ATOM 1892 C CA . ASP B 1 99 ? -3.564 18.797 18.203 1 96.38 99 ASP B CA 1
ATOM 1893 C C . ASP B 1 99 ? -5.043 19.172 18.156 1 96.38 99 ASP B C 1
ATOM 1895 O O . ASP B 1 99 ? -5.43 20.25 18.609 1 96.38 99 ASP B O 1
ATOM 1899 N N . SER B 1 100 ? -5.848 18.359 17.578 1 96.62 100 SER B N 1
ATOM 1900 C CA . SER B 1 100 ? -7.305 18.453 17.547 1 96.62 100 SER B CA 1
ATOM 1901 C C . SER B 1 100 ? -7.758 19.609 16.656 1 96.62 100 SER B C 1
ATOM 1903 O O . SER B 1 100 ? -8.922 20.016 16.703 1 96.62 100 SER B O 1
ATOM 1905 N N . SER B 1 101 ? -6.848 20.234 15.883 1 97.75 101 SER B N 1
ATOM 1906 C CA . SER B 1 101 ? -7.234 21.281 14.938 1 97.75 101 SER B CA 1
ATOM 1907 C C . SER B 1 101 ? -7.965 20.703 13.734 1 97.75 101 SER B C 1
ATOM 1909 O O . SER B 1 101 ? -7.828 19.516 13.43 1 97.75 101 SER B O 1
ATOM 1911 N N . ILE B 1 102 ? -8.703 21.516 13.141 1 98.25 102 ILE B N 1
ATOM 1912 C CA . ILE B 1 102 ? -9.422 21.109 11.945 1 98.25 102 ILE B CA 1
ATOM 1913 C C . ILE B 1 102 ? -8.422 20.734 10.844 1 98.25 102 ILE B C 1
ATOM 1915 O O . ILE B 1 102 ? -8.664 19.812 10.07 1 98.25 102 ILE B O 1
ATOM 1919 N N . ALA B 1 103 ? -7.328 21.422 10.773 1 97 103 ALA B N 1
ATOM 1920 C CA . ALA B 1 103 ? -6.293 21.141 9.781 1 97 103 ALA B CA 1
ATOM 1921 C C . ALA B 1 103 ? -5.707 19.75 9.992 1 97 103 ALA B C 1
ATOM 1923 O O . ALA B 1 103 ? -5.453 19.016 9.031 1 97 103 ALA B O 1
ATOM 1924 N N . GLN B 1 104 ? -5.504 19.391 11.266 1 97.88 104 GLN B N 1
ATOM 1925 C CA . GLN B 1 104 ? -5.012 18.047 11.562 1 97.88 104 GLN B CA 1
ATOM 1926 C C . GLN B 1 104 ? -6.004 16.984 11.109 1 97.88 104 GLN B C 1
ATOM 1928 O O . GLN B 1 104 ? -5.617 15.992 10.484 1 97.88 104 GLN B O 1
ATOM 1933 N N . LEU B 1 105 ? -7.246 17.234 11.422 1 98.19 105 LEU B N 1
ATOM 1934 C CA . LEU B 1 105 ? -8.297 16.297 11.055 1 98.19 105 LEU B CA 1
ATOM 1935 C C . LEU B 1 105 ? -8.359 16.109 9.539 1 98.19 105 LEU B C 1
ATOM 1937 O O . LEU B 1 105 ? -8.445 14.984 9.047 1 98.19 105 LEU B O 1
ATOM 1941 N N . ILE B 1 106 ? -8.312 17.188 8.805 1 98.06 106 ILE B N 1
ATOM 1942 C CA . ILE B 1 106 ? -8.375 17.156 7.352 1 98.06 106 ILE B CA 1
ATOM 1943 C C . ILE B 1 106 ? -7.223 16.328 6.801 1 98.06 106 ILE B C 1
ATOM 1945 O O . ILE B 1 106 ? -7.426 15.445 5.961 1 98.06 106 ILE B O 1
ATOM 1949 N N . GLU B 1 107 ? -6.043 16.594 7.309 1 97.56 107 GLU B N 1
ATOM 1950 C CA . GLU B 1 107 ? -4.863 15.883 6.812 1 97.56 107 GLU B CA 1
ATOM 1951 C C . GLU B 1 107 ? -4.969 14.383 7.07 1 97.56 107 GLU B C 1
ATOM 1953 O O . GLU B 1 107 ? -4.734 13.578 6.172 1 97.56 107 GLU B O 1
ATOM 1958 N N . ILE B 1 108 ? -5.336 14.016 8.25 1 98.44 108 ILE B N 1
ATOM 1959 C CA . ILE B 1 108 ? -5.41 12.609 8.633 1 98.44 108 ILE B CA 1
ATOM 1960 C C . ILE B 1 108 ? -6.504 11.914 7.836 1 98.44 108 ILE B C 1
ATOM 1962 O O . ILE B 1 108 ? -6.285 10.836 7.281 1 98.44 108 ILE B O 1
ATOM 1966 N N . LYS B 1 109 ? -7.652 12.555 7.711 1 98.44 109 LYS B N 1
ATOM 1967 C CA . LYS B 1 109 ? -8.766 11.93 7.012 1 98.44 109 LYS B CA 1
ATOM 1968 C C . LYS B 1 109 ? -8.484 11.805 5.516 1 98.44 109 LYS B C 1
ATOM 1970 O O . LYS B 1 109 ? -8.859 10.82 4.883 1 98.44 109 LYS B O 1
ATOM 1975 N N . LYS B 1 110 ? -7.867 12.812 4.957 1 97.88 110 LYS B N 1
ATOM 1976 C CA . LYS B 1 110 ? -7.445 12.734 3.561 1 97.88 110 LYS B CA 1
ATOM 1977 C C . LYS B 1 110 ? -6.477 11.578 3.34 1 97.88 110 LYS B C 1
ATOM 1979 O O . LYS B 1 110 ? -6.609 10.828 2.373 1 97.88 110 LYS B O 1
ATOM 1984 N N . CYS B 1 111 ? -5.547 11.422 4.199 1 98.38 111 CYS B N 1
ATOM 1985 C CA . CYS B 1 111 ? -4.594 10.32 4.145 1 98.38 111 CYS B CA 1
ATOM 1986 C C . CYS B 1 111 ? -5.301 8.977 4.246 1 98.38 111 CYS B C 1
ATOM 1988 O O . CYS B 1 111 ? -5.062 8.078 3.434 1 98.38 111 CYS B O 1
ATOM 1990 N N . LEU B 1 112 ? -6.16 8.852 5.266 1 98.81 112 LEU B N 1
ATOM 1991 C CA . LEU B 1 112 ? -6.895 7.605 5.453 1 98.81 112 LEU B CA 1
ATOM 1992 C C . LEU B 1 112 ? -7.691 7.25 4.207 1 98.81 112 LEU B C 1
ATOM 1994 O O . LEU B 1 112 ? -7.676 6.098 3.762 1 98.81 112 LEU B O 1
ATOM 1998 N N . MET B 1 113 ? -8.344 8.234 3.623 1 98.62 113 MET B N 1
ATOM 1999 C CA . MET B 1 113 ? -9.109 8.016 2.398 1 98.62 113 MET B CA 1
ATOM 2000 C C . MET B 1 113 ? -8.211 7.484 1.286 1 98.62 113 MET B C 1
ATOM 2002 O O . MET B 1 113 ? -8.516 6.461 0.671 1 98.62 113 MET B O 1
ATOM 2006 N N . ASN B 1 114 ? -7.102 8.148 1.077 1 98.12 114 ASN B N 1
ATOM 2007 C CA . ASN B 1 114 ? -6.227 7.812 -0.041 1 98.12 114 ASN B CA 1
ATOM 2008 C C . ASN B 1 114 ? -5.625 6.422 0.119 1 98.12 114 ASN B C 1
ATOM 2010 O O . ASN B 1 114 ? -5.629 5.625 -0.824 1 98.12 114 ASN B O 1
ATOM 2014 N N . ILE B 1 115 ? -5.129 6.102 1.303 1 98.69 115 ILE B N 1
ATOM 2015 C CA . ILE B 1 115 ? -4.477 4.816 1.545 1 98.69 115 ILE B CA 1
ATOM 2016 C C . ILE B 1 115 ? -5.508 3.691 1.462 1 98.69 115 ILE B C 1
ATOM 2018 O O . ILE B 1 115 ? -5.207 2.604 0.969 1 98.69 115 ILE B O 1
ATOM 2022 N N . THR B 1 116 ? -6.719 3.955 1.954 1 98.88 116 THR B N 1
ATOM 2023 C CA . THR B 1 116 ? -7.766 2.943 1.881 1 98.88 116 THR B CA 1
ATOM 2024 C C . THR B 1 116 ? -8.164 2.678 0.431 1 98.88 116 THR B C 1
ATOM 2026 O O . THR B 1 116 ? -8.352 1.526 0.035 1 98.88 116 THR B O 1
ATOM 2029 N N . LYS B 1 117 ? -8.242 3.734 -0.373 1 98.56 117 LYS B N 1
ATOM 2030 C CA . LYS B 1 117 ? -8.547 3.561 -1.789 1 98.56 117 LYS B CA 1
ATOM 2031 C C . LYS B 1 117 ? -7.465 2.748 -2.492 1 98.56 117 LYS B C 1
ATOM 2033 O O . LYS B 1 117 ? -7.762 1.938 -3.373 1 98.56 117 LYS B O 1
ATOM 2038 N N . GLU B 1 118 ? -6.258 2.963 -2.123 1 98.25 118 GLU B N 1
ATOM 2039 C CA . GLU B 1 118 ? -5.16 2.174 -2.676 1 98.25 118 GLU B CA 1
ATOM 2040 C C . GLU B 1 118 ? -5.301 0.7 -2.307 1 98.25 118 GLU B C 1
ATOM 2042 O O . GLU B 1 118 ? -5.023 -0.179 -3.125 1 98.25 118 GLU B O 1
ATOM 2047 N N . ARG B 1 119 ? -5.719 0.441 -1.103 1 98.81 119 ARG B N 1
ATOM 2048 C CA . ARG B 1 119 ? -5.922 -0.939 -0.674 1 98.81 119 ARG B CA 1
ATOM 2049 C C . ARG B 1 119 ? -7.078 -1.582 -1.432 1 98.81 119 ARG B C 1
ATOM 2051 O O . ARG B 1 119 ? -7.02 -2.762 -1.782 1 98.81 119 ARG B O 1
ATOM 2058 N N . VAL B 1 120 ? -8.133 -0.785 -1.665 1 98.88 120 VAL B N 1
ATOM 2059 C CA . VAL B 1 120 ? -9.242 -1.281 -2.469 1 98.88 120 VAL B CA 1
ATOM 2060 C C . VAL B 1 120 ? -8.742 -1.699 -3.848 1 98.88 120 VAL B C 1
ATOM 2062 O O . VAL B 1 120 ? -9.117 -2.758 -4.355 1 98.88 120 VAL B O 1
ATOM 2065 N N . PHE B 1 121 ? -7.918 -0.899 -4.414 1 98.38 121 PHE B N 1
ATOM 2066 C CA . PHE B 1 121 ? -7.348 -1.207 -5.719 1 98.38 121 PHE B CA 1
ATOM 2067 C C . PHE B 1 121 ? -6.543 -2.5 -5.668 1 98.38 121 PHE B C 1
ATOM 2069 O O . PHE B 1 121 ? -6.66 -3.348 -6.555 1 98.38 121 PHE B O 1
ATOM 2076 N N . PHE B 1 122 ? -5.781 -2.693 -4.66 1 98.56 122 PHE B N 1
ATOM 2077 C CA . PHE B 1 122 ? -5.016 -3.924 -4.477 1 98.56 122 PHE B CA 1
ATOM 2078 C C . PHE B 1 122 ? -5.941 -5.133 -4.43 1 98.56 122 PHE B C 1
ATOM 2080 O O . PHE B 1 122 ? -5.707 -6.129 -5.121 1 98.56 122 PHE B O 1
ATOM 2087 N N . LEU B 1 123 ? -6.969 -5.035 -3.609 1 98.81 123 LEU B N 1
ATOM 2088 C CA . LEU B 1 123 ? -7.879 -6.168 -3.449 1 98.81 123 LEU B CA 1
ATOM 2089 C C . LEU B 1 123 ? -8.594 -6.48 -4.762 1 98.81 123 LEU B C 1
ATOM 2091 O O . LEU B 1 123 ? -8.82 -7.648 -5.082 1 98.81 123 LEU B O 1
ATOM 2095 N N . ASN B 1 124 ? -8.93 -5.402 -5.48 1 98.75 124 ASN B N 1
ATOM 2096 C CA . ASN B 1 124 ? -9.516 -5.629 -6.793 1 98.75 124 ASN B CA 1
ATOM 2097 C C . ASN B 1 124 ? -8.539 -6.344 -7.727 1 98.75 124 ASN B C 1
ATOM 2099 O O . ASN B 1 124 ? -8.945 -7.191 -8.523 1 98.75 124 ASN B O 1
ATOM 2103 N N . ASN B 1 125 ? -7.305 -6 -7.688 1 98.06 125 ASN B N 1
ATOM 2104 C CA . ASN B 1 125 ? -6.297 -6.699 -8.477 1 98.06 125 ASN B CA 1
ATOM 2105 C C . ASN B 1 125 ? -6.172 -8.164 -8.055 1 98.06 125 ASN B C 1
ATOM 2107 O O . ASN B 1 125 ? -5.902 -9.031 -8.891 1 98.06 125 ASN B O 1
ATOM 2111 N N . GLU B 1 126 ? -6.328 -8.461 -6.723 1 98.38 126 GLU B N 1
ATOM 2112 C CA . GLU B 1 126 ? -6.305 -9.844 -6.25 1 98.38 126 GLU B CA 1
ATOM 2113 C C . GLU B 1 126 ? -7.48 -10.633 -6.809 1 98.38 126 GLU B C 1
ATOM 2115 O O . GLU B 1 126 ? -7.344 -11.82 -7.133 1 98.38 126 GLU B O 1
ATOM 2120 N N . ILE B 1 127 ? -8.625 -9.969 -6.906 1 98.5 127 ILE B N 1
ATOM 2121 C CA . ILE B 1 127 ? -9.781 -10.617 -7.52 1 98.5 127 ILE B CA 1
ATOM 2122 C C . ILE B 1 127 ? -9.461 -10.984 -8.969 1 98.5 127 ILE B C 1
ATOM 2124 O O . ILE B 1 127 ? -9.727 -12.109 -9.398 1 98.5 127 ILE B O 1
ATOM 2128 N N . GLN B 1 128 ? -8.891 -10.031 -9.727 1 97.69 128 GLN B N 1
ATOM 2129 C CA . GLN B 1 128 ? -8.508 -10.297 -11.109 1 97.69 128 GLN B CA 1
ATOM 2130 C C . GLN B 1 128 ? 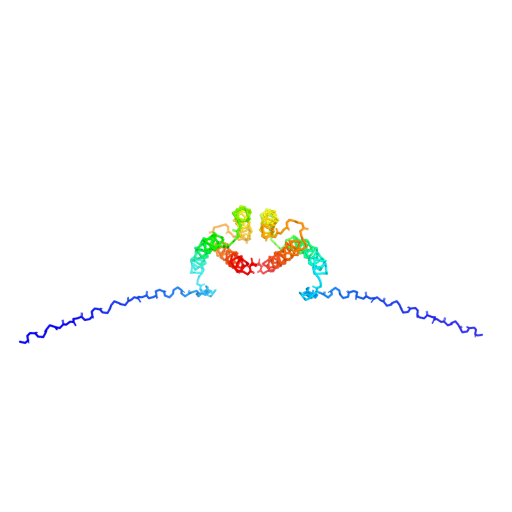-7.449 -11.398 -11.188 1 97.69 128 GLN B C 1
ATOM 2132 O O . GLN B 1 128 ? -7.488 -12.242 -12.086 1 97.69 128 GLN B O 1
ATOM 2137 N N . PHE B 1 129 ? -6.508 -11.406 -10.289 1 97 129 PHE B N 1
ATOM 2138 C CA . PHE B 1 129 ? -5.484 -12.438 -10.203 1 97 129 PHE B CA 1
ATOM 2139 C C . PHE B 1 129 ? -6.113 -13.82 -10.086 1 97 129 PHE B C 1
ATOM 2141 O O . PHE B 1 129 ? -5.742 -14.742 -10.82 1 97 129 PHE B O 1
ATOM 2148 N N . ILE B 1 130 ? -7.074 -13.984 -9.227 1 96.56 130 ILE B N 1
ATOM 2149 C CA . ILE B 1 130 ? -7.734 -15.266 -9.023 1 96.56 130 ILE B CA 1
ATOM 2150 C C . ILE B 1 130 ? -8.5 -15.664 -10.281 1 96.56 130 ILE B C 1
ATOM 2152 O O . ILE B 1 130 ? -8.492 -16.828 -10.68 1 96.56 130 ILE B O 1
ATOM 2156 N N . HIS B 1 131 ? -9.07 -14.68 -10.953 1 95.38 131 HIS B N 1
ATOM 2157 C CA . HIS B 1 131 ? -9.797 -14.953 -12.188 1 95.38 131 HIS B CA 1
ATOM 2158 C C . HIS B 1 131 ? -8.852 -15.422 -13.289 1 95.38 131 HIS B C 1
ATOM 2160 O O . HIS B 1 131 ? -9.234 -16.219 -14.148 1 95.38 131 HIS B O 1
ATOM 2166 N N . ASP B 1 132 ? -7.684 -14.875 -13.328 1 92.12 132 ASP B N 1
ATOM 2167 C CA . ASP B 1 132 ? -6.73 -15.133 -14.406 1 92.12 132 ASP B CA 1
ATOM 2168 C C . ASP B 1 132 ? -5.957 -16.422 -14.148 1 92.12 132 ASP B C 1
ATOM 2170 O O . ASP B 1 132 ? -5.211 -16.891 -15.016 1 92.12 132 ASP B O 1
ATOM 2174 N N . LEU B 1 133 ? -6.066 -17 -12.961 1 86.19 133 LEU B N 1
ATOM 2175 C CA . LEU B 1 133 ? -5.383 -18.266 -12.664 1 86.19 133 LEU B CA 1
ATOM 2176 C C . LEU B 1 133 ? -5.836 -19.359 -13.617 1 86.19 133 LEU B C 1
ATOM 2178 O O . LEU B 1 133 ? -6.996 -19.391 -14.039 1 86.19 133 LEU B O 1
ATOM 2182 N N . PRO B 1 134 ? -4.863 -20.219 -14.055 1 76 134 PRO B N 1
ATOM 2183 C CA . PRO B 1 134 ? -5.262 -21.328 -14.938 1 76 134 PRO B CA 1
ATOM 2184 C C . PRO B 1 134 ? -6.184 -22.328 -14.25 1 76 134 PRO B C 1
ATOM 2186 O O . PRO B 1 134 ? -6.133 -22.484 -13.023 1 76 134 PRO B O 1
#

pLDDT: mean 89.94, std 17.86, range [33.94, 98.94]

InterPro domains:
  IPR009739 Lysozyme inhibitor LprI-like, N-terminal [PF07007] (27-121)

Sequence (268 aa):
MKRLSFALFFISLSVFSNTDRNCDISAPSTNLAACYESKSKQADAELNKTYNNLKSTLLSSGYDKQSKEKYWSQLVQSQRYWIKLRDAQCYARGAFFEDSSIAQLIEIKKCLMNITKERVFFLNNEIQFIHDLPMKRLSFALFFISLSVFSNTDRNCDISAPSTNLAACYESKSKQADAELNKTYNNLKSTLLSSGYDKQSKEKYWSQLVQSQRYWIKLRDAQCYARGAFFEDSSIAQLIEI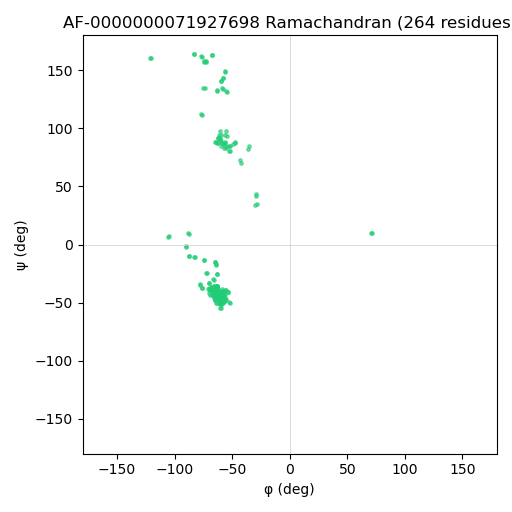KKCLMNITKERVFFLNNEIQFIHDLP

Secondary structure (DSSP, 8-state):
--------------------PPP-TTS-HHHHHHHHHHHHHHHHHHHHHHHHHHHHHHHHSSS-HHHHHHHHHHHHHHHHHHHHHHHHHHHHHGGGS-TT-HHHHHHHHHHHHHHHHHHHHHHHHHHHHHHH--/--------------------PPP-TTS-HHHHHHHHHHHHHHHHHHHHHHHHHHHHHHHHSSS-HHHHHHHHHHHHHHHHHHHHHHHHHHHHHGGGS-TT-HHHHHHHHHHHHHHHHHHHHHHHHHHHHHHH--

Radius of gyration: 25.88 Å; Cα contacts (8 Å, |Δi|>4): 233; chains: 2; bounding box: 132×53×50 Å

Solvent-accessible surface area (backbone atoms only — not comparable to full-atom values): 14682 Å² total; per-residue (Å²): 134,82,79,80,77,78,78,81,80,80,78,78,77,74,69,74,69,77,65,85,63,75,74,57,84,85,48,59,67,69,56,38,32,52,42,27,48,50,48,25,52,50,28,50,52,49,32,53,51,47,52,51,48,33,53,52,51,56,72,69,41,92,68,57,69,66,34,49,51,49,23,47,55,25,40,53,51,17,49,56,28,43,54,56,19,52,51,29,46,26,54,18,63,36,40,82,39,61,84,92,32,66,67,24,51,33,52,28,27,44,40,47,22,53,55,37,46,51,49,38,50,51,45,51,48,50,43,50,49,63,68,68,52,131,133,83,79,79,78,78,80,79,78,81,79,77,76,75,70,73,68,79,64,85,64,76,74,56,82,85,49,58,67,71,56,40,32,51,42,28,48,50,47,25,51,50,26,51,52,50,32,54,52,46,52,51,48,33,52,51,52,57,71,69,43,90,67,56,68,66,34,50,49,48,23,46,57,25,41,53,52,17,49,56,28,42,54,55,20,52,50,29,46,25,55,19,61,35,40,82,39,62,85,91,32,66,67,23,50,32,53,28,28,44,41,47,20,51,56,37,46,52,48,37,51,50,46,52,50,51,42,52,50,62,67,69,52,131

Foldseek 3Di:
DPPPPPPPPPPPPPPPPPVPDDQDPPDPLVSLLVVLLVLLVVLVVLLVVLLVVLLVLLVPFPDDPVVSVVVVVVVVVVVVVLVVVQQVVLLVVLVVDDPPDSVSSSSSSNSSNVSSNVSSVVSVVSSVVSVPDD/DPPPPPPPPPPPPPPPCPVPDDQDPPDPLVSLLVVLLVLLVVLVVLLVVLLVVLLVLLVPFPDDPVVSVVVVVVVVVVVVVLVVVQQVVLLVVLVVDDPPDSVSSSSSSNSSNVSSNVSSVVSVVSSVVSVPDD

Nearest PDB structures (foldseek):
  3gi7-assembly1_A  TM=8.997E-01  e=2.660E-03  Pseudomonas putida KT2440
  1s94-assembly2_B  TM=3.796E-01  e=1.490E+00  Doryteuthis pealeii
  7udc-assembly1_B  TM=3.673E-01  e=6.850E+00  Rattus norvegicus
  3gi7-assembly1_A  TM=9.000E-01  e=2.992E-03  Pseudomonas putida KT2440
  1s94-assembly2_B  TM=4.459E-01  e=1.621E+00  Doryteuthis pealeii